Protein AF-X0SZV4-F1 (afdb_monomer_lite)

Secondary structure (DSSP, 8-state):
-----SPPPHHHHHHHHHHHS-TTSTT---EETTEEP------SEEEEEEEE-SS-EEEEEEEE--GGG--STT-EEEEEETTEEEEEE-TTGGGGGGGGGGEEEEEE-TTPPBPTTSSSB-TTSHHHHHHHHHHHHHHHHHHHHHHHHHHHHHHHHHHHHHHHHHHHHHHHHHH-GGG-TTSS-----TT------------PPPPP---------------------------------PPP-PPP---TT-EEEEEEETTEEEEEEEE---TTS-SEEEETTEEEEESSSHHHHHHTTSHHHHHHHHHHHHHHHHHHTT--SSHHHHHHHHHHHHHHHHHTTS-----------

Radius of gyration: 31.89 Å; chains: 1; bounding box: 106×57×79 Å

Sequence (357 aa):
LVELKRTFRPEDVTQRIAEGVPIRARDFSVYVNGYRVTPRTLAGNRIPVMEGTQYGIIHGEIVILPAYRATKEDMGIEIKVKGVTVQRELFEMASWGKAATRIRGEVNADFLPLTSDRSGFIEDSPEYKSFIKAMEKTIAGVKRAYNQLDSARENRRVSIAVKEALQRVHHALVLNPEFSPFGVVPLSEEGMRGAGETGVETPLRKEEPEGIKAEDVEEEIPSQSDEVDSTSETSSEKPKKQSKPSLRIATPNAVVKRLKFGDAGVTCCLDHLGEDGPECMTEGTIIYINRDHPLYRRETRKREAHILNIARLITQEISLMKDPENPREAYNRQSKLLRDAFKEGDDKPSRLKKRKG

Structure (mmCIF, N/CA/C/O backbone):
data_AF-X0SZV4-F1
#
_entry.id   AF-X0SZV4-F1
#
loop_
_atom_site.group_PDB
_atom_site.id
_atom_site.type_symbol
_atom_site.label_atom_id
_atom_site.label_alt_id
_atom_site.label_comp_id
_atom_site.label_asym_id
_atom_site.label_entity_id
_atom_site.label_seq_id
_atom_site.pdbx_PDB_ins_code
_atom_site.Cartn_x
_atom_site.Cartn_y
_atom_site.Cartn_z
_atom_site.occupancy
_atom_site.B_iso_or_equiv
_atom_site.auth_seq_id
_atom_site.auth_comp_id
_atom_site.auth_asym_id
_atom_site.auth_atom_id
_atom_site.pdbx_PDB_model_num
ATOM 1 N N . LEU A 1 1 ? -43.661 18.348 17.310 1.00 44.56 1 LEU A N 1
ATOM 2 C CA . LEU A 1 1 ? -42.812 17.603 16.352 1.00 44.56 1 LEU A CA 1
ATOM 3 C C . LEU A 1 1 ? -41.870 18.610 15.713 1.00 44.56 1 LEU A C 1
ATOM 5 O O . LEU A 1 1 ? -42.362 19.602 15.198 1.00 44.56 1 LEU A O 1
ATOM 9 N N . VAL A 1 2 ? -40.555 18.429 15.843 1.00 56.91 2 VAL A N 1
ATOM 10 C CA . VAL A 1 2 ? -39.568 19.390 15.315 1.00 56.91 2 VAL A CA 1
ATOM 11 C C . VAL A 1 2 ? -39.390 19.152 13.816 1.00 56.91 2 VAL A C 1
ATOM 13 O O . VAL A 1 2 ? -39.199 18.011 13.398 1.00 56.91 2 VAL A O 1
ATOM 16 N N . GLU A 1 3 ? -39.446 20.214 13.012 1.00 51.66 3 GLU A N 1
ATOM 17 C CA . GLU A 1 3 ? -39.265 20.143 11.559 1.00 51.66 3 GLU A CA 1
ATOM 18 C C . GLU A 1 3 ? -37.821 19.762 11.196 1.00 51.66 3 GLU A C 1
ATOM 20 O O . GLU A 1 3 ? -36.914 20.597 11.136 1.00 51.66 3 GLU A O 1
ATOM 25 N N . LEU A 1 4 ? -37.596 18.475 10.931 1.00 63.38 4 LEU A N 1
ATOM 26 C CA . LEU A 1 4 ? -36.326 17.970 10.419 1.00 63.38 4 LEU A CA 1
ATOM 27 C C . LEU A 1 4 ? -36.130 18.424 8.965 1.00 63.38 4 LEU A C 1
ATOM 29 O O . LEU A 1 4 ? -36.516 17.740 8.023 1.00 63.38 4 LEU A O 1
ATOM 33 N N . LYS A 1 5 ? -35.455 19.565 8.779 1.00 68.50 5 LYS A N 1
ATOM 34 C CA . LYS A 1 5 ? -35.092 20.127 7.459 1.00 68.50 5 LYS A CA 1
ATOM 35 C C . LYS A 1 5 ? -34.125 19.261 6.634 1.00 68.50 5 LYS A C 1
ATOM 37 O O . LYS A 1 5 ? -33.801 19.617 5.504 1.00 68.50 5 LYS A O 1
ATOM 42 N N . ARG A 1 6 ? -33.611 18.163 7.197 1.00 74.00 6 ARG A N 1
ATOM 43 C CA . ARG A 1 6 ? -32.617 17.289 6.565 1.00 74.00 6 ARG A CA 1
ATOM 44 C C . ARG A 1 6 ? -33.298 16.019 6.071 1.00 74.00 6 ARG A C 1
ATOM 46 O O . ARG A 1 6 ? -33.822 15.248 6.869 1.00 74.00 6 ARG A O 1
ATOM 53 N N . THR A 1 7 ? -33.256 15.786 4.764 1.00 76.81 7 THR A N 1
ATOM 54 C CA . THR A 1 7 ? -33.642 14.501 4.180 1.00 76.81 7 THR A CA 1
ATOM 55 C C . THR A 1 7 ? -32.593 13.454 4.548 1.00 76.81 7 THR A C 1
ATOM 57 O O . THR A 1 7 ? -31.416 13.591 4.216 1.00 76.81 7 THR A O 1
ATOM 60 N N . PHE A 1 8 ? -33.010 12.415 5.269 1.00 76.50 8 PHE A N 1
ATOM 61 C CA . PHE A 1 8 ? -32.157 11.276 5.593 1.00 76.50 8 PHE A CA 1
ATOM 62 C C . PHE A 1 8 ? -32.338 10.196 4.535 1.00 76.50 8 PHE A C 1
ATOM 64 O O . PHE A 1 8 ? -33.470 9.835 4.206 1.00 76.50 8 PHE A O 1
ATOM 71 N N . ARG A 1 9 ? -31.233 9.668 4.006 1.00 81.44 9 ARG A N 1
ATOM 72 C CA . ARG A 1 9 ? -31.292 8.478 3.158 1.00 81.44 9 ARG A CA 1
ATOM 73 C C . ARG A 1 9 ? -31.544 7.251 4.039 1.00 81.44 9 ARG A C 1
ATOM 75 O O . ARG A 1 9 ? -31.000 7.197 5.146 1.00 81.44 9 ARG A O 1
ATOM 82 N N . PRO A 1 10 ? -32.351 6.273 3.595 1.00 80.62 10 PRO A N 1
ATOM 83 C CA . PRO A 1 10 ? -32.606 5.074 4.387 1.00 80.62 10 PRO A CA 1
ATOM 84 C C . PRO A 1 10 ? -31.309 4.308 4.688 1.00 80.62 10 PRO A C 1
ATOM 86 O O . PRO A 1 10 ? -31.168 3.779 5.787 1.00 80.62 10 PRO A O 1
ATOM 89 N N . GLU A 1 11 ? -30.331 4.325 3.778 1.00 80.50 11 GLU A N 1
ATOM 90 C CA . GLU A 1 11 ? -29.010 3.725 3.978 1.00 80.50 11 GLU A CA 1
ATOM 91 C C . GLU A 1 11 ? -28.296 4.329 5.197 1.00 80.50 11 GLU A C 1
ATOM 93 O O . GLU A 1 11 ? -27.902 3.586 6.097 1.00 80.50 11 GLU A O 1
ATOM 98 N N . ASP A 1 12 ? -28.211 5.662 5.282 1.00 80.62 12 ASP A N 1
ATOM 99 C CA . ASP A 1 12 ? -27.554 6.381 6.385 1.00 80.62 12 ASP A CA 1
ATOM 100 C C . ASP A 1 12 ? -28.214 6.053 7.738 1.00 80.62 12 ASP A C 1
ATOM 102 O O . ASP A 1 12 ? -27.534 5.852 8.746 1.00 80.62 12 ASP A O 1
ATOM 106 N N . VAL A 1 13 ? -29.550 5.945 7.757 1.00 83.44 13 VAL A N 1
ATOM 107 C CA . VAL A 1 13 ? -30.328 5.569 8.950 1.00 83.44 13 VAL A CA 1
ATOM 108 C C . VAL A 1 13 ? -30.050 4.121 9.352 1.00 83.44 13 VAL A C 1
ATOM 110 O O . VAL A 1 13 ? -29.767 3.858 10.521 1.00 83.44 13 VAL A O 1
ATOM 113 N N . THR A 1 14 ? -30.072 3.177 8.402 1.00 85.00 14 THR A N 1
ATOM 114 C CA . THR A 1 14 ? -29.740 1.772 8.694 1.00 85.00 14 THR A CA 1
ATOM 115 C C . THR A 1 14 ? -28.301 1.608 9.176 1.00 85.00 14 THR A C 1
ATOM 117 O O . THR A 1 14 ? -28.073 0.851 10.118 1.00 85.00 14 THR A O 1
ATOM 120 N N . GLN A 1 15 ? -27.339 2.351 8.615 1.00 81.38 15 GLN A N 1
ATOM 121 C CA . GLN A 1 15 ? -25.954 2.314 9.076 1.00 81.38 15 GLN A CA 1
ATOM 122 C C . GLN A 1 15 ? -25.829 2.868 10.497 1.00 81.38 15 GLN A C 1
ATOM 124 O O . GLN A 1 15 ? -25.225 2.219 11.347 1.00 81.38 15 GLN A O 1
ATOM 129 N N . ARG A 1 16 ? -26.432 4.028 10.790 1.00 83.50 16 ARG A N 1
ATOM 130 C CA . ARG A 1 16 ? -26.329 4.632 12.124 1.00 83.50 16 ARG A CA 1
ATOM 131 C C . ARG A 1 16 ? -26.984 3.768 13.204 1.00 83.50 16 ARG A C 1
ATOM 133 O O . ARG A 1 16 ? -26.485 3.703 14.324 1.00 83.50 16 ARG A O 1
ATOM 140 N N . ILE A 1 17 ? -28.054 3.055 12.853 1.00 85.50 17 ILE A N 1
ATOM 141 C CA . ILE A 1 17 ? -28.658 2.032 13.710 1.00 85.50 17 ILE A CA 1
ATOM 142 C C . ILE A 1 17 ? -27.705 0.840 13.883 1.00 85.50 17 ILE A C 1
ATOM 144 O O . ILE A 1 17 ? -27.506 0.407 15.011 1.00 85.50 17 ILE A O 1
ATOM 148 N N . ALA A 1 18 ? -27.051 0.354 12.821 1.00 83.69 18 ALA A N 1
ATOM 149 C CA . ALA A 1 18 ? -26.093 -0.756 12.900 1.00 83.69 18 ALA A CA 1
ATOM 150 C C . ALA A 1 18 ? -24.839 -0.477 13.749 1.00 83.69 18 ALA A C 1
ATOM 152 O O . ALA A 1 18 ? -24.223 -1.419 14.247 1.00 83.69 18 ALA A O 1
ATOM 153 N N . GLU A 1 19 ? -24.466 0.791 13.918 1.00 83.12 19 GLU A N 1
ATOM 154 C CA . GLU A 1 19 ? -23.420 1.233 14.850 1.00 83.12 19 GLU A CA 1
ATOM 155 C C . GLU A 1 19 ? -23.932 1.223 16.308 1.00 83.12 19 GLU A C 1
ATOM 157 O O . GLU A 1 19 ? -23.248 0.752 17.215 1.00 83.12 19 GLU A O 1
ATOM 162 N N . GLY A 1 20 ? -25.157 1.710 16.542 1.00 81.19 20 GLY A N 1
ATOM 163 C CA . GLY A 1 20 ? -25.715 1.918 17.885 1.00 81.19 20 GLY A CA 1
ATOM 164 C C . GLY A 1 20 ? -26.345 0.698 18.571 1.00 81.19 20 GLY A C 1
ATOM 165 O O . GLY A 1 20 ? -26.759 0.813 19.723 1.00 81.19 20 GLY A O 1
ATOM 166 N N . VAL A 1 21 ? -26.462 -0.455 17.902 1.00 83.12 21 VAL A N 1
ATOM 167 C CA . VAL A 1 21 ? -27.118 -1.657 18.457 1.00 83.12 21 VAL A CA 1
ATOM 168 C C . VAL A 1 21 ? -26.350 -2.954 18.147 1.00 83.12 21 VAL A C 1
ATOM 170 O O . VAL A 1 21 ? -25.708 -3.049 17.099 1.00 83.12 21 VAL A O 1
ATOM 173 N N . PRO A 1 22 ? -26.433 -3.996 19.003 1.00 82.94 22 PRO A N 1
ATOM 174 C CA . PRO A 1 22 ? -25.638 -5.219 18.866 1.00 82.94 22 PRO A CA 1
ATOM 175 C C . PRO A 1 22 ? -26.196 -6.179 17.794 1.00 82.94 22 PRO A C 1
ATOM 177 O O . PRO A 1 22 ? -26.568 -7.313 18.079 1.00 82.94 22 PRO A O 1
ATOM 180 N N . ILE A 1 23 ? -26.227 -5.757 16.524 1.00 83.88 23 ILE A N 1
ATOM 181 C CA . ILE A 1 23 ? -26.774 -6.537 15.387 1.00 83.88 23 ILE A CA 1
ATOM 182 C C . ILE A 1 23 ? -26.042 -7.872 15.159 1.00 83.88 23 ILE A C 1
ATOM 184 O O . ILE A 1 23 ? -26.591 -8.791 14.557 1.00 83.88 23 ILE A O 1
ATOM 188 N N . ARG A 1 24 ? -24.804 -8.005 15.650 1.00 79.69 24 ARG A N 1
ATOM 189 C CA . ARG A 1 24 ? -24.025 -9.253 15.589 1.00 79.69 24 ARG A CA 1
ATOM 190 C C . ARG A 1 24 ? -24.419 -10.281 16.675 1.00 79.69 24 ARG A C 1
ATOM 192 O O . ARG A 1 24 ? -23.921 -11.403 16.626 1.00 79.69 24 ARG A O 1
ATOM 199 N N . ALA A 1 25 ? -25.290 -9.941 17.633 1.00 82.62 25 ALA A N 1
ATOM 200 C CA . ALA A 1 25 ? -25.783 -10.880 18.647 1.00 82.62 25 ALA A CA 1
ATOM 201 C C . ALA A 1 25 ? -26.835 -11.849 18.070 1.00 82.62 25 ALA A C 1
ATOM 203 O O . ALA A 1 25 ? -27.637 -11.474 17.218 1.00 82.62 25 ALA A O 1
ATOM 204 N N . ARG A 1 26 ? -26.830 -13.107 18.538 1.00 79.88 26 ARG A N 1
ATOM 205 C CA . ARG A 1 26 ? -27.627 -14.206 17.952 1.00 79.88 26 ARG A CA 1
ATOM 206 C C . ARG A 1 26 ? -29.136 -13.965 18.027 1.00 79.88 26 ARG A C 1
ATOM 208 O O . ARG A 1 26 ? -29.825 -14.129 17.025 1.00 79.88 26 ARG A O 1
ATOM 215 N N . ASP A 1 27 ? -29.609 -13.516 19.185 1.00 86.12 27 ASP A N 1
ATOM 216 C CA . ASP A 1 27 ? -31.036 -13.380 19.503 1.00 86.12 27 ASP A CA 1
ATOM 217 C C . ASP A 1 27 ? -31.535 -11.931 19.362 1.00 86.12 27 ASP A C 1
ATOM 219 O O . ASP A 1 27 ? -32.509 -11.519 19.990 1.00 86.12 27 ASP A O 1
ATOM 223 N N . PHE A 1 28 ? -30.849 -11.128 18.543 1.00 86.69 28 PHE A N 1
ATOM 224 C CA . PHE A 1 28 ? -31.145 -9.714 18.348 1.00 86.69 28 PHE A CA 1
ATOM 225 C C . PHE A 1 28 ? -31.273 -9.379 16.859 1.00 86.69 28 PHE A C 1
ATOM 227 O O . PHE A 1 28 ? -30.492 -9.828 16.021 1.00 86.69 28 PHE A O 1
ATOM 234 N N . SER A 1 29 ? -32.285 -8.597 16.484 1.00 86.88 29 SER A N 1
ATOM 235 C CA . SER A 1 29 ? -32.475 -8.130 15.106 1.00 86.88 29 SER A CA 1
ATOM 236 C C . SER A 1 29 ? -33.332 -6.876 15.068 1.00 86.88 29 SER A C 1
ATOM 238 O O . SER A 1 29 ? -34.371 -6.808 15.717 1.00 86.88 29 SER A O 1
ATOM 240 N N . VAL A 1 30 ? -32.902 -5.899 14.272 1.00 89.38 30 VAL A N 1
ATOM 241 C CA . VAL A 1 30 ? -33.593 -4.618 14.096 1.00 89.38 30 VAL A CA 1
ATOM 242 C C . VAL A 1 30 ? -34.108 -4.516 12.668 1.00 89.38 30 VAL A C 1
ATOM 244 O O . VAL A 1 30 ? -33.416 -4.898 11.722 1.00 89.38 30 VAL A O 1
ATOM 247 N N . TYR A 1 31 ? -35.318 -3.985 12.522 1.00 88.81 31 TYR A N 1
ATOM 248 C CA . TYR A 1 31 ? -35.966 -3.748 11.239 1.00 88.81 31 TYR A CA 1
ATOM 249 C C . TYR A 1 31 ? -36.275 -2.258 11.098 1.00 88.81 31 TYR A C 1
ATOM 251 O O . TYR A 1 31 ? -36.825 -1.647 12.011 1.00 88.81 31 TYR A O 1
ATOM 259 N N . VAL A 1 32 ? -35.932 -1.679 9.951 1.00 86.44 32 VAL A N 1
ATOM 260 C CA . VAL A 1 32 ? -36.186 -0.274 9.608 1.00 86.44 32 VAL A CA 1
ATOM 261 C C . VAL A 1 32 ? -37.019 -0.271 8.337 1.00 86.44 32 VAL A C 1
ATOM 263 O O . VAL A 1 32 ? -36.596 -0.811 7.318 1.00 86.44 32 VAL A O 1
ATOM 266 N N . ASN A 1 33 ? -38.227 0.292 8.398 1.00 86.75 33 ASN A N 1
ATOM 267 C CA . ASN A 1 33 ? -39.186 0.300 7.285 1.00 86.75 33 ASN A CA 1
ATOM 268 C C . ASN A 1 33 ? -39.443 -1.104 6.685 1.00 86.75 33 ASN A C 1
ATOM 270 O O . ASN A 1 33 ? -39.579 -1.253 5.475 1.00 86.75 33 ASN A O 1
ATOM 274 N N . GLY A 1 34 ? -39.459 -2.143 7.530 1.00 84.94 34 GLY A N 1
ATOM 275 C CA . GLY A 1 34 ? -39.620 -3.548 7.128 1.00 84.94 34 GLY A CA 1
ATOM 276 C C . GLY A 1 34 ? -38.334 -4.260 6.679 1.00 84.94 34 GLY A C 1
ATOM 277 O O . GLY A 1 34 ? -38.312 -5.487 6.624 1.00 84.94 34 GLY A O 1
ATOM 278 N N . TYR A 1 35 ? -37.239 -3.538 6.430 1.00 85.12 35 TYR A N 1
ATOM 279 C CA . TYR A 1 35 ? -35.957 -4.125 6.032 1.00 85.12 35 TYR A CA 1
ATOM 280 C C . TYR A 1 35 ? -35.105 -4.476 7.253 1.00 85.12 35 TYR A C 1
ATOM 282 O O . TYR A 1 35 ? -34.902 -3.642 8.137 1.00 85.12 35 TYR A O 1
ATOM 290 N N . ARG A 1 36 ? -34.575 -5.705 7.304 1.00 86.38 36 ARG A N 1
ATOM 291 C CA . ARG A 1 36 ? -33.648 -6.134 8.362 1.00 86.38 36 ARG A CA 1
ATOM 292 C C . ARG A 1 36 ? -32.327 -5.380 8.225 1.00 86.38 36 ARG A C 1
ATOM 294 O O . ARG A 1 36 ? -31.689 -5.443 7.177 1.00 86.38 36 ARG A O 1
ATOM 301 N N . VAL A 1 37 ? -31.891 -4.720 9.291 1.00 87.06 37 VAL A N 1
ATOM 302 C CA . VAL A 1 37 ? -30.585 -4.059 9.327 1.00 87.06 37 VAL A CA 1
ATOM 303 C C . VAL A 1 37 ? -29.493 -5.123 9.468 1.00 87.06 37 VAL A C 1
ATOM 305 O O . VAL A 1 37 ? -29.532 -5.951 10.377 1.00 87.06 37 VAL A O 1
ATOM 308 N N . THR A 1 38 ? -28.520 -5.111 8.558 1.00 82.81 38 THR A N 1
ATOM 309 C CA . THR A 1 38 ? -27.379 -6.042 8.531 1.00 82.81 38 THR A CA 1
ATOM 310 C C . THR A 1 38 ? -26.076 -5.335 8.912 1.00 82.81 38 THR A C 1
ATOM 312 O O . THR A 1 38 ? -25.916 -4.160 8.577 1.00 82.81 38 THR A O 1
ATOM 315 N N . PRO A 1 39 ? -25.105 -6.020 9.545 1.00 78.31 39 PRO A N 1
ATOM 316 C CA . PRO A 1 39 ? -23.823 -5.408 9.887 1.00 78.31 39 PRO A CA 1
ATOM 317 C C . PRO A 1 39 ? -23.033 -5.033 8.622 1.00 78.31 39 PRO A C 1
ATOM 319 O O . PRO A 1 39 ? -23.026 -5.771 7.635 1.00 78.31 39 PRO A O 1
ATOM 322 N N . ARG A 1 40 ? -22.333 -3.893 8.656 1.00 77.88 40 ARG A N 1
ATOM 323 C CA . ARG A 1 40 ? -21.566 -3.373 7.513 1.00 77.88 40 ARG A CA 1
ATOM 324 C C . ARG A 1 40 ? -20.404 -4.309 7.164 1.00 77.88 40 ARG A C 1
ATOM 326 O O . ARG A 1 40 ? -19.463 -4.458 7.937 1.00 77.88 40 ARG A O 1
ATOM 333 N N . THR A 1 41 ? -20.422 -4.906 5.973 1.00 76.81 41 THR A N 1
ATOM 334 C CA . THR A 1 41 ? -19.303 -5.720 5.474 1.00 76.81 41 THR A CA 1
ATOM 335 C C . THR A 1 41 ? -18.328 -4.868 4.670 1.00 76.81 41 THR A C 1
ATOM 337 O O . THR A 1 41 ? -18.645 -4.418 3.566 1.00 76.81 41 THR A O 1
ATOM 340 N N . LEU A 1 42 ? -17.115 -4.675 5.187 1.00 79.44 42 LEU A N 1
ATOM 341 C CA . LEU A 1 42 ? -16.057 -3.962 4.475 1.00 79.44 42 LEU A CA 1
ATOM 342 C C . LEU A 1 42 ? -15.189 -4.921 3.646 1.00 79.44 42 LEU A C 1
ATOM 344 O O . LEU A 1 42 ? -14.873 -6.043 4.058 1.00 79.44 42 LEU A O 1
ATOM 348 N N . ALA A 1 43 ? -14.801 -4.455 2.457 1.00 75.69 43 ALA A N 1
ATOM 349 C CA . ALA A 1 43 ? -13.914 -5.160 1.537 1.00 75.69 43 ALA A CA 1
ATOM 350 C C . ALA A 1 43 ? -12.585 -4.404 1.421 1.00 75.69 43 ALA A C 1
ATOM 352 O O . ALA A 1 43 ? -12.561 -3.226 1.060 1.00 75.69 43 ALA A O 1
ATOM 353 N N . GLY A 1 44 ? -11.492 -5.095 1.725 1.00 82.06 44 GLY A N 1
ATOM 354 C CA . GLY A 1 44 ? -10.144 -4.547 1.848 1.00 82.06 44 GLY A CA 1
ATOM 355 C C . GLY A 1 44 ? -9.214 -5.588 2.470 1.00 82.06 44 GLY A C 1
ATOM 356 O O . GLY A 1 44 ? -9.641 -6.719 2.707 1.00 82.06 44 GLY A O 1
ATOM 357 N N . ASN A 1 45 ? -7.963 -5.215 2.746 1.00 85.25 45 ASN A N 1
ATOM 358 C CA . ASN A 1 45 ? -7.085 -6.086 3.530 1.00 85.25 45 ASN A CA 1
ATOM 359 C C . ASN A 1 45 ? -7.539 -6.060 4.994 1.00 85.25 45 ASN A C 1
ATOM 361 O O . ASN A 1 45 ? -7.715 -4.968 5.536 1.00 85.25 45 ASN A O 1
ATOM 365 N N . ARG A 1 46 ? -7.748 -7.226 5.611 1.00 89.56 46 ARG A N 1
ATOM 366 C CA . ARG A 1 46 ? -8.229 -7.339 6.993 1.00 89.56 46 ARG A CA 1
ATOM 367 C C . ARG A 1 46 ? -7.081 -7.692 7.923 1.00 89.56 46 ARG A C 1
ATOM 369 O O . ARG A 1 46 ? -6.330 -8.624 7.663 1.00 89.56 46 ARG A O 1
ATOM 376 N N . ILE A 1 47 ? -6.986 -6.949 9.012 1.00 91.94 47 ILE A N 1
ATOM 377 C CA . ILE A 1 47 ? -6.010 -7.118 10.076 1.00 91.94 47 ILE A CA 1
ATOM 378 C C . ILE A 1 47 ? -6.824 -7.506 11.314 1.00 91.94 47 ILE A C 1
ATOM 380 O O . ILE A 1 47 ? -7.566 -6.659 11.824 1.00 91.94 47 ILE A O 1
ATOM 384 N N . PRO A 1 48 ? -6.779 -8.775 11.754 1.00 92.69 48 PRO A N 1
ATOM 385 C CA . PRO A 1 48 ? -7.450 -9.178 12.979 1.00 92.69 48 PRO A CA 1
ATOM 386 C C . PRO A 1 48 ? -6.775 -8.491 14.168 1.00 92.69 48 PRO A C 1
ATOM 388 O O . PRO A 1 48 ? -5.548 -8.426 14.245 1.00 92.69 48 PRO A O 1
ATOM 391 N N . VAL A 1 49 ? -7.585 -7.986 15.091 1.00 93.44 49 VAL A N 1
ATOM 392 C CA . VAL A 1 49 ? -7.134 -7.464 16.381 1.00 93.44 49 VAL A CA 1
ATOM 393 C C . VAL A 1 49 ? -7.469 -8.525 17.415 1.00 93.44 49 VAL A C 1
ATOM 395 O O . VAL A 1 49 ? -8.632 -8.898 17.534 1.00 93.44 49 VAL A O 1
ATOM 398 N N . MET A 1 50 ? -6.454 -9.026 18.115 1.00 93.56 50 MET A N 1
ATOM 399 C CA . MET A 1 50 ? -6.572 -9.980 19.219 1.00 93.56 50 MET A CA 1
ATOM 400 C C . MET A 1 50 ? -5.435 -9.684 20.202 1.00 93.56 50 MET A C 1
ATOM 402 O O . MET A 1 50 ? -4.313 -10.141 20.003 1.00 93.56 50 MET A O 1
ATOM 406 N N . GLU A 1 51 ? -5.707 -8.892 21.236 1.00 91.12 51 GLU A N 1
ATOM 407 C CA . GLU A 1 51 ? -4.731 -8.548 22.278 1.00 91.12 51 GLU A CA 1
ATOM 408 C C . GLU A 1 51 ? -5.336 -8.839 23.656 1.00 91.12 51 GLU A C 1
ATOM 410 O O . GLU A 1 51 ? -6.457 -8.430 23.962 1.00 91.12 51 GLU A O 1
ATOM 415 N N . GLY A 1 52 ? -4.600 -9.572 24.492 1.00 91.31 52 GLY A N 1
ATOM 416 C CA . GLY A 1 52 ? -4.986 -9.839 25.876 1.00 91.31 52 GLY A CA 1
ATOM 417 C C . GLY A 1 52 ? -4.460 -8.750 26.806 1.00 91.31 52 GLY A C 1
ATOM 418 O O . GLY A 1 52 ? -3.267 -8.450 26.792 1.00 91.31 52 GLY A O 1
ATOM 419 N N . THR A 1 53 ? -5.331 -8.183 27.638 1.00 91.06 53 THR A N 1
ATOM 420 C CA . THR A 1 53 ? -4.957 -7.260 28.721 1.00 91.06 53 THR A CA 1
ATOM 421 C C . THR A 1 53 ? -5.288 -7.875 30.080 1.00 91.06 53 THR A C 1
ATOM 423 O O . THR A 1 53 ? -6.003 -8.873 30.163 1.00 91.06 53 THR A O 1
ATOM 426 N N . GLN A 1 54 ? -4.808 -7.258 31.162 1.00 90.50 54 GLN A N 1
ATOM 427 C CA . GLN A 1 54 ? -5.115 -7.684 32.536 1.00 90.50 54 GLN A CA 1
ATOM 428 C C . GLN A 1 54 ? -6.611 -7.568 32.888 1.00 90.50 54 GLN A C 1
ATOM 430 O O . GLN A 1 54 ? -7.070 -8.233 33.811 1.00 90.50 54 GLN A O 1
ATOM 435 N N . TYR A 1 55 ? -7.366 -6.753 32.142 1.00 90.88 55 TYR A N 1
ATOM 436 C CA . TYR A 1 55 ? -8.782 -6.457 32.383 1.00 90.88 55 TYR A CA 1
ATOM 437 C C . TYR A 1 55 ? -9.729 -7.228 31.453 1.00 90.88 55 TYR A C 1
ATOM 439 O O . TYR A 1 55 ? -10.923 -7.332 31.725 1.00 90.88 55 TYR A O 1
ATOM 447 N N . GLY A 1 56 ? -9.209 -7.784 30.356 1.00 92.06 56 GLY A N 1
ATOM 448 C CA . GLY A 1 56 ? -9.991 -8.524 29.372 1.00 92.06 56 GLY A CA 1
ATOM 449 C C . GLY A 1 56 ? -9.335 -8.579 27.993 1.00 92.06 56 GLY A C 1
ATOM 450 O O . GLY A 1 56 ? -8.225 -8.087 27.774 1.00 92.06 56 GLY A O 1
ATOM 451 N N . ILE A 1 57 ? -10.036 -9.199 27.047 1.00 93.25 57 ILE A N 1
ATOM 452 C CA . ILE A 1 57 ? -9.568 -9.387 25.670 1.00 93.25 57 ILE A CA 1
ATOM 453 C C . ILE A 1 57 ? -10.095 -8.252 24.790 1.00 93.25 57 ILE A C 1
ATOM 455 O O . ILE A 1 57 ? -11.291 -7.965 24.784 1.00 93.25 57 ILE A O 1
ATOM 459 N N . ILE A 1 58 ? -9.200 -7.648 24.013 1.00 94.62 58 ILE A N 1
ATOM 460 C CA . ILE A 1 58 ? -9.523 -6.717 22.933 1.00 94.62 58 ILE A CA 1
ATOM 461 C C . ILE A 1 58 ? -9.601 -7.535 21.643 1.00 94.62 58 ILE A C 1
ATOM 463 O O . ILE A 1 58 ? -8.602 -8.140 21.243 1.00 94.62 58 ILE A O 1
ATOM 467 N N . HIS A 1 59 ? -10.766 -7.568 20.991 1.00 94.38 59 HIS A N 1
ATOM 468 C CA . HIS A 1 59 ? -10.962 -8.353 19.769 1.00 94.38 59 HIS A CA 1
ATOM 469 C C . HIS A 1 59 ? -11.704 -7.588 18.667 1.00 94.38 59 HIS A C 1
ATOM 471 O O . HIS A 1 59 ? -12.670 -6.869 18.923 1.00 94.38 59 HIS A O 1
ATOM 477 N N . GLY A 1 60 ? -11.290 -7.753 17.411 1.00 92.19 60 GLY A N 1
ATOM 478 C CA . GLY A 1 60 ? -11.866 -6.976 16.314 1.00 92.19 60 GLY A CA 1
ATOM 479 C C . GLY A 1 60 ? -11.256 -7.214 14.938 1.00 92.19 60 GLY A C 1
ATOM 480 O O . GLY A 1 60 ? -10.439 -8.110 14.731 1.00 92.19 60 GLY A O 1
ATOM 481 N N . GLU A 1 61 ? -11.651 -6.374 13.985 1.00 92.62 61 GLU A N 1
ATOM 482 C CA . GLU A 1 61 ? -11.091 -6.330 12.633 1.00 92.62 61 GLU A CA 1
ATOM 483 C C . GLU A 1 61 ? -10.817 -4.878 12.213 1.00 92.62 61 GLU A C 1
ATOM 485 O O . GLU A 1 61 ? -11.699 -4.021 12.265 1.00 92.62 61 GLU A O 1
ATOM 490 N N . ILE A 1 62 ? -9.594 -4.597 11.757 1.00 93.69 62 ILE A N 1
ATOM 491 C CA . ILE A 1 62 ? -9.237 -3.341 11.086 1.00 93.69 62 ILE A CA 1
ATOM 492 C C . ILE A 1 62 ? -9.090 -3.638 9.594 1.00 93.69 62 ILE A C 1
ATOM 494 O O . ILE A 1 62 ? -8.365 -4.543 9.188 1.00 93.69 62 ILE A O 1
ATOM 498 N N . VAL A 1 63 ? -9.793 -2.884 8.756 1.00 89.94 63 VAL A N 1
ATOM 499 C CA . VAL A 1 63 ? -9.865 -3.082 7.309 1.00 89.94 63 VAL A CA 1
ATOM 500 C C . VAL A 1 63 ? -9.238 -1.896 6.581 1.00 89.94 63 VAL A C 1
ATOM 502 O O . VAL A 1 63 ? -9.723 -0.765 6.650 1.00 89.94 63 VAL A O 1
ATOM 505 N N . ILE A 1 64 ? -8.181 -2.169 5.815 1.00 88.75 64 ILE A N 1
ATOM 506 C CA . ILE A 1 64 ? -7.578 -1.206 4.890 1.00 88.75 64 ILE A CA 1
ATOM 507 C C . ILE A 1 64 ? -8.335 -1.285 3.562 1.00 88.75 64 ILE A C 1
ATOM 509 O O . ILE A 1 64 ? -8.137 -2.203 2.758 1.00 88.75 64 ILE A O 1
ATOM 513 N N . LEU A 1 65 ? -9.196 -0.300 3.313 1.00 83.94 65 LEU A N 1
ATOM 514 C CA . LEU A 1 65 ? -9.966 -0.175 2.081 1.00 83.94 65 LEU A CA 1
ATOM 515 C C . LEU A 1 65 ? -9.051 0.026 0.855 1.00 83.94 65 LEU A C 1
ATOM 517 O O . LEU A 1 65 ? -7.973 0.641 0.941 1.00 83.94 65 LEU A O 1
ATOM 521 N N . PRO A 1 66 ? -9.468 -0.442 -0.335 1.00 79.56 66 PRO A N 1
ATOM 522 C CA . PRO A 1 66 ? -8.783 -0.111 -1.575 1.00 79.56 66 PRO A CA 1
ATOM 523 C C . PRO A 1 66 ? -8.938 1.384 -1.887 1.00 79.56 66 PRO A C 1
ATOM 525 O O . PRO A 1 66 ? -9.953 1.999 -1.570 1.00 79.56 66 PRO A O 1
ATOM 528 N N . ALA A 1 67 ? -7.946 1.975 -2.558 1.00 77.19 67 ALA A N 1
ATOM 529 C CA . ALA A 1 67 ? -7.868 3.428 -2.755 1.00 77.19 67 ALA A CA 1
ATOM 530 C C . ALA A 1 67 ? -9.084 4.066 -3.470 1.00 77.19 67 ALA A C 1
ATOM 532 O O . ALA A 1 67 ? -9.332 5.250 -3.284 1.00 77.19 67 ALA A O 1
ATOM 533 N N . TYR A 1 68 ? -9.851 3.301 -4.257 1.00 72.56 68 TYR A N 1
ATOM 534 C CA . TYR A 1 68 ? -11.067 3.784 -4.931 1.00 72.56 68 TYR A CA 1
ATOM 535 C C . TYR A 1 68 ? -12.315 3.824 -4.025 1.00 72.56 68 TYR A C 1
ATOM 537 O O . TYR A 1 68 ? -13.336 4.364 -4.432 1.00 72.56 68 TYR A O 1
ATOM 545 N N . ARG A 1 69 ? -12.245 3.263 -2.807 1.00 74.75 69 ARG A N 1
ATOM 546 C CA . ARG A 1 69 ? -13.278 3.357 -1.753 1.00 74.75 69 ARG A CA 1
ATOM 547 C C . ARG A 1 69 ? -12.830 4.231 -0.574 1.00 74.75 69 ARG A C 1
ATOM 549 O O . ARG A 1 69 ? -13.395 4.138 0.507 1.00 74.75 69 ARG A O 1
ATOM 556 N N . ALA A 1 70 ? -11.791 5.044 -0.759 1.00 79.44 70 ALA A N 1
ATOM 557 C CA . ALA A 1 70 ? -11.319 5.969 0.261 1.00 79.44 70 ALA A CA 1
ATOM 558 C C . ALA A 1 70 ? -12.329 7.115 0.443 1.00 79.44 70 ALA A C 1
ATOM 560 O O . ALA A 1 70 ? -12.557 7.885 -0.490 1.00 79.44 70 ALA A O 1
ATOM 561 N N . THR A 1 71 ? -12.903 7.257 1.636 1.00 79.38 71 THR A N 1
ATOM 562 C CA . THR A 1 71 ? -13.832 8.348 1.978 1.00 79.38 71 THR A CA 1
ATOM 563 C C . THR A 1 71 ? -13.396 9.035 3.271 1.00 79.38 71 THR A C 1
ATOM 565 O O . THR A 1 71 ? -12.730 8.435 4.117 1.00 79.38 71 THR A O 1
ATOM 568 N N . LYS A 1 72 ? -13.741 10.319 3.427 1.00 82.25 72 LYS A N 1
ATOM 569 C CA . LYS A 1 72 ? -13.557 11.041 4.702 1.00 82.25 72 LYS A CA 1
ATOM 570 C C . LYS A 1 72 ? -14.656 10.703 5.716 1.00 82.25 72 LYS A C 1
ATOM 572 O O . LYS A 1 72 ? -14.433 10.799 6.914 1.00 82.25 72 LYS A O 1
ATOM 577 N N . GLU A 1 73 ? -15.824 10.299 5.230 1.00 80.31 73 GLU A N 1
ATOM 578 C CA . GLU A 1 73 ? -16.957 9.853 6.040 1.00 80.31 73 GLU A CA 1
ATOM 579 C C . GLU A 1 73 ? -16.650 8.493 6.682 1.00 80.31 73 GLU A C 1
ATOM 581 O O . GLU A 1 73 ? -16.090 7.602 6.040 1.00 80.31 73 GLU A O 1
ATOM 586 N N . ASP A 1 74 ? -16.994 8.348 7.961 1.00 80.06 74 ASP A N 1
ATOM 587 C CA . ASP A 1 74 ? -16.744 7.172 8.807 1.00 80.06 74 ASP A CA 1
ATOM 588 C C . ASP A 1 74 ? -15.283 6.745 9.015 1.00 80.06 74 ASP A C 1
ATOM 590 O O . ASP A 1 74 ? -15.042 5.616 9.435 1.00 80.06 74 ASP A O 1
ATOM 594 N N . MET A 1 75 ? -14.288 7.585 8.717 1.00 87.88 75 MET A N 1
ATOM 595 C CA . MET A 1 75 ? -12.887 7.203 8.942 1.00 87.88 75 MET A CA 1
ATOM 596 C C . MET A 1 75 ? -12.552 7.009 10.429 1.00 87.88 75 MET A C 1
ATOM 598 O O . MET A 1 75 ? -13.063 7.731 11.283 1.00 87.88 75 MET A O 1
ATOM 602 N N . GLY A 1 76 ? -11.667 6.050 10.714 1.00 90.12 76 GLY A N 1
ATOM 603 C CA . GLY A 1 76 ? -11.276 5.668 12.072 1.00 90.12 76 GLY A CA 1
ATOM 604 C C . GLY A 1 76 ? -11.709 4.254 12.451 1.00 90.12 76 GLY A C 1
ATOM 605 O O . GLY A 1 76 ? -12.133 3.461 11.608 1.00 90.12 76 GLY A O 1
ATOM 606 N N . ILE A 1 77 ? -11.552 3.936 13.728 1.00 93.25 77 ILE A N 1
ATOM 607 C CA . ILE A 1 77 ? -11.848 2.637 14.328 1.00 93.25 77 ILE A CA 1
ATOM 608 C C . ILE A 1 77 ? -12.984 2.847 15.330 1.00 93.25 77 ILE A C 1
ATOM 610 O O . ILE A 1 77 ? -12.922 3.739 16.173 1.00 93.25 77 ILE A O 1
ATOM 614 N N . GLU A 1 78 ? -14.041 2.052 15.211 1.00 92.69 78 GLU A N 1
ATOM 615 C CA . GLU A 1 78 ? -15.152 2.024 16.157 1.00 92.69 78 GLU A CA 1
ATOM 616 C C . GLU A 1 78 ? -14.774 1.193 17.377 1.00 92.69 78 GLU A C 1
ATOM 618 O O . GLU A 1 78 ? -14.440 0.013 17.247 1.00 92.69 78 GLU A O 1
ATOM 623 N N . ILE A 1 79 ? -14.855 1.811 18.552 1.00 94.12 79 ILE A N 1
ATOM 624 C CA . ILE A 1 79 ? -14.657 1.161 19.841 1.00 94.12 79 ILE A CA 1
ATOM 625 C C . ILE A 1 79 ? -16.036 0.754 20.357 1.00 94.12 79 ILE A C 1
ATOM 627 O O . ILE A 1 79 ? -16.919 1.594 20.573 1.00 94.12 79 ILE A O 1
ATOM 631 N N . LYS A 1 80 ? -16.225 -0.554 20.516 1.00 92.69 80 LYS A N 1
ATOM 632 C CA . LYS A 1 80 ? -17.470 -1.182 20.942 1.00 92.69 80 LYS A CA 1
ATOM 633 C C . LYS A 1 80 ? -17.348 -1.765 22.341 1.00 92.69 80 LYS A C 1
ATOM 635 O O . LYS A 1 80 ? -16.343 -2.380 22.690 1.00 92.69 80 LYS A O 1
ATOM 640 N N . VAL A 1 81 ? -18.423 -1.630 23.108 1.00 92.06 81 VAL A N 1
ATOM 641 C CA . VAL A 1 81 ? -18.600 -2.292 24.404 1.00 92.06 81 VAL A CA 1
ATOM 642 C C . VAL A 1 81 ? -19.914 -3.057 24.346 1.00 92.06 81 VAL A C 1
ATOM 644 O O . VAL A 1 81 ? -20.961 -2.485 24.042 1.00 92.06 81 VAL A O 1
ATOM 647 N N . LYS A 1 82 ? -19.858 -4.371 24.573 1.00 87.44 82 LYS A N 1
ATOM 648 C CA . LYS A 1 82 ? -20.992 -5.307 24.499 1.00 87.44 82 LYS A CA 1
ATOM 649 C C . LYS A 1 82 ? -21.737 -5.223 23.156 1.00 87.44 82 LYS A C 1
ATOM 651 O O . LYS A 1 82 ? -22.961 -5.322 23.088 1.00 87.44 82 LYS A O 1
ATOM 656 N N . GLY A 1 83 ? -20.979 -5.012 22.076 1.00 84.50 83 GLY A N 1
ATOM 657 C CA . GLY A 1 83 ? -21.471 -4.916 20.698 1.00 84.50 83 GLY A CA 1
ATOM 658 C C . GLY A 1 83 ? -22.079 -3.569 20.279 1.00 84.50 83 GLY A C 1
ATOM 659 O O . GLY A 1 83 ? -22.545 -3.472 19.145 1.00 84.50 83 GLY A O 1
ATOM 660 N N . VAL A 1 84 ? -22.065 -2.541 21.136 1.00 87.88 84 VAL A N 1
ATOM 661 C CA . VAL A 1 84 ? -22.556 -1.179 20.835 1.00 87.88 84 VAL A CA 1
ATOM 662 C C . VAL A 1 84 ? -21.377 -0.234 20.598 1.00 87.88 84 VAL A C 1
ATOM 664 O O . VAL A 1 84 ? -20.475 -0.191 21.434 1.00 87.88 84 VAL A O 1
ATOM 667 N N . THR A 1 85 ? -21.372 0.534 19.499 1.00 90.25 85 THR A N 1
ATOM 668 C CA . THR A 1 85 ? -20.349 1.570 19.251 1.00 90.25 85 THR A CA 1
ATOM 669 C C . THR A 1 85 ? -20.534 2.734 20.217 1.00 90.25 85 THR A C 1
ATOM 671 O O . THR A 1 85 ? -21.553 3.421 20.179 1.00 90.25 85 THR A O 1
ATOM 674 N N . VAL A 1 86 ? -19.520 2.962 21.050 1.00 91.56 86 VAL A N 1
ATOM 675 C CA . VAL A 1 86 ? -19.451 4.077 22.005 1.00 91.56 86 VAL A CA 1
ATOM 676 C C . VAL A 1 86 ? -18.837 5.287 21.306 1.00 91.56 86 VAL A C 1
ATOM 678 O O . VAL A 1 86 ? -19.475 6.323 21.149 1.00 91.56 86 VAL A O 1
ATOM 681 N N . GLN A 1 87 ? -17.620 5.112 20.790 1.00 90.50 87 GLN A N 1
ATOM 682 C CA . GLN A 1 87 ? -16.811 6.174 20.20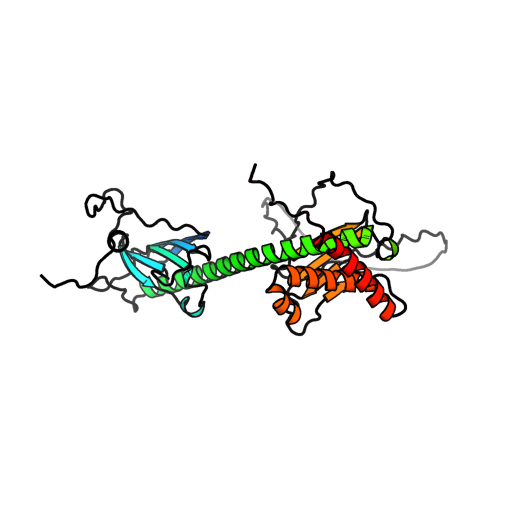2 1.00 90.50 87 GLN A CA 1
ATOM 683 C C . GLN A 1 87 ? -16.120 5.667 18.932 1.00 90.50 87 GLN A C 1
ATOM 685 O O . GLN A 1 87 ? -15.802 4.484 18.803 1.00 90.50 87 GLN A O 1
ATOM 690 N N . ARG A 1 88 ? -15.884 6.567 17.973 1.00 91.19 88 ARG A N 1
ATOM 691 C CA . ARG A 1 88 ? -15.062 6.303 16.785 1.00 91.19 88 ARG A CA 1
ATOM 692 C C . ARG A 1 88 ? -13.814 7.165 16.882 1.00 91.19 88 ARG A C 1
ATOM 694 O O . ARG A 1 88 ? -13.926 8.388 16.933 1.00 91.19 88 ARG A O 1
ATOM 701 N N . GLU A 1 89 ? -12.648 6.535 16.899 1.00 91.06 89 GLU A N 1
ATOM 702 C CA . GLU A 1 89 ? -11.380 7.214 17.149 1.00 91.06 89 GLU A CA 1
ATOM 703 C C . GLU A 1 89 ? -10.389 7.038 15.993 1.00 91.06 89 GLU A C 1
ATOM 705 O O . GLU A 1 89 ? -10.438 6.074 15.223 1.00 91.06 89 GLU A O 1
ATOM 710 N N . LEU A 1 90 ? -9.490 8.010 15.849 1.00 88.88 90 LEU A N 1
ATOM 711 C CA . LEU A 1 90 ? -8.438 8.008 14.839 1.00 88.88 90 LEU A CA 1
ATOM 712 C C . LEU A 1 90 ? -7.073 7.605 15.385 1.00 88.88 90 LEU A C 1
ATOM 714 O O . LEU A 1 90 ? -6.229 7.305 14.551 1.00 88.88 90 LEU A O 1
ATOM 718 N N . PHE A 1 91 ? -6.840 7.607 16.704 1.00 88.25 91 PHE A N 1
ATOM 719 C CA . PHE A 1 91 ? -5.569 7.202 17.319 1.00 88.25 91 PHE A CA 1
ATOM 720 C C . PHE A 1 91 ? -4.334 7.728 16.549 1.00 88.25 91 PHE A C 1
ATOM 722 O O . PHE A 1 91 ? -3.586 6.974 15.923 1.00 88.25 91 PHE A O 1
ATOM 729 N N . GLU A 1 92 ? -4.208 9.055 16.465 1.00 84.94 92 GLU A N 1
ATOM 730 C CA . GLU A 1 92 ? -3.171 9.784 15.705 1.00 84.94 92 GLU A CA 1
ATOM 731 C C . GLU A 1 92 ? -3.108 9.559 14.176 1.00 84.94 92 GLU A C 1
ATOM 733 O O . GLU A 1 92 ? -2.391 10.293 13.484 1.00 84.94 92 GLU A O 1
ATOM 738 N N . MET A 1 93 ? -3.889 8.640 13.590 1.00 84.00 93 MET A N 1
ATOM 739 C CA . MET A 1 93 ? -3.899 8.371 12.140 1.00 84.00 93 MET A CA 1
ATOM 740 C C . MET A 1 93 ? -4.268 9.600 11.299 1.00 84.00 93 MET A C 1
ATOM 742 O O . MET A 1 93 ? -3.966 9.629 10.109 1.00 84.00 93 MET A O 1
ATOM 746 N N . ALA A 1 94 ? -4.856 10.646 11.893 1.00 80.81 94 ALA A N 1
ATOM 747 C CA . ALA A 1 94 ? -5.051 11.950 11.253 1.00 80.81 94 ALA A CA 1
ATOM 748 C C . ALA A 1 94 ? -3.753 12.504 10.621 1.00 80.81 94 ALA A C 1
ATOM 750 O O . ALA A 1 94 ? -3.790 13.068 9.525 1.00 80.81 94 ALA A O 1
ATOM 751 N N . SER A 1 95 ? -2.598 12.258 11.252 1.00 84.62 95 SER A N 1
ATOM 752 C CA . SER A 1 95 ? -1.272 12.629 10.733 1.00 84.62 95 SER A CA 1
ATOM 753 C C . SER A 1 95 ? -0.871 11.879 9.450 1.00 84.62 95 SER A C 1
ATOM 755 O O . SER A 1 95 ? -0.006 12.340 8.710 1.00 84.62 95 SER A O 1
ATOM 757 N N . TRP A 1 96 ? -1.515 10.749 9.124 1.00 82.94 96 TRP A N 1
ATOM 758 C CA . TRP A 1 96 ? -1.211 9.938 7.935 1.00 82.94 96 TRP A CA 1
ATOM 759 C C . TRP A 1 96 ? -1.924 10.456 6.666 1.00 82.94 96 TRP A C 1
ATOM 761 O O . TRP A 1 96 ? -1.815 9.866 5.585 1.00 82.94 96 TRP A O 1
ATOM 771 N N . GLY A 1 97 ? -2.692 11.547 6.774 1.00 83.75 97 GLY A N 1
ATOM 772 C CA . GLY A 1 97 ? -3.311 12.244 5.647 1.00 83.75 97 GLY A CA 1
ATOM 773 C C . GLY A 1 97 ? -4.214 11.347 4.793 1.00 83.75 97 GLY A C 1
ATOM 774 O O . GLY A 1 97 ? -5.236 10.837 5.250 1.00 83.75 97 GLY A O 1
ATOM 775 N N . LYS A 1 98 ? -3.854 11.146 3.516 1.00 81.06 98 LYS A N 1
ATOM 776 C CA . LYS A 1 98 ? -4.657 10.341 2.571 1.00 81.06 98 LYS A CA 1
ATOM 777 C C . LYS A 1 98 ? -4.727 8.850 2.928 1.00 81.06 98 LYS A C 1
ATOM 779 O O . LYS A 1 98 ? -5.629 8.179 2.438 1.00 81.06 98 LYS A O 1
ATOM 784 N N . ALA A 1 99 ? -3.813 8.323 3.744 1.00 82.12 99 ALA A N 1
ATOM 785 C CA . ALA A 1 99 ? -3.882 6.929 4.184 1.00 82.12 99 ALA A CA 1
ATOM 786 C C . ALA A 1 99 ? -5.035 6.708 5.181 1.00 82.12 99 ALA A C 1
ATOM 788 O O . ALA A 1 99 ? -5.748 5.710 5.078 1.00 82.12 99 ALA A O 1
ATOM 789 N N . ALA A 1 100 ? -5.282 7.674 6.075 1.00 85.56 100 ALA A N 1
ATOM 790 C CA . ALA A 1 100 ? -6.312 7.604 7.115 1.00 85.56 100 ALA A CA 1
ATOM 791 C C . ALA A 1 100 ? -7.723 7.374 6.550 1.00 85.56 100 ALA A C 1
ATOM 793 O O . ALA A 1 100 ? -8.485 6.556 7.059 1.00 85.56 100 ALA A O 1
ATOM 794 N N . THR A 1 101 ? -8.048 8.015 5.422 1.00 87.62 101 THR A N 1
ATOM 795 C CA . THR A 1 101 ? -9.358 7.885 4.754 1.00 87.62 101 THR A CA 1
ATOM 796 C C . THR A 1 101 ? -9.647 6.470 4.244 1.00 87.62 101 THR A C 1
ATOM 798 O O . THR A 1 101 ? -10.795 6.149 3.935 1.00 87.62 101 THR A O 1
ATOM 801 N N . ARG A 1 102 ? -8.637 5.593 4.184 1.00 87.31 102 ARG A N 1
ATOM 802 C CA . ARG A 1 102 ? -8.773 4.179 3.808 1.00 87.31 102 ARG A CA 1
ATOM 803 C C . ARG A 1 102 ? -8.920 3.242 5.004 1.00 87.31 102 ARG A C 1
ATOM 805 O O . ARG A 1 102 ? -9.256 2.083 4.790 1.00 87.31 102 ARG A O 1
ATOM 812 N N . ILE A 1 103 ? -8.653 3.696 6.226 1.00 91.12 103 ILE A N 1
ATOM 813 C CA . ILE A 1 103 ? -8.669 2.838 7.412 1.00 91.12 103 ILE A CA 1
ATOM 814 C C . ILE A 1 103 ? -10.060 2.880 8.031 1.00 91.12 103 ILE A C 1
ATOM 816 O O . ILE A 1 103 ? -10.628 3.950 8.265 1.00 91.12 103 ILE A O 1
ATOM 820 N N . ARG A 1 104 ? -10.623 1.697 8.245 1.00 91.06 104 ARG A N 1
ATOM 821 C CA . ARG A 1 104 ? -11.844 1.462 9.012 1.00 91.06 104 ARG A CA 1
ATOM 822 C C . ARG A 1 104 ? -11.566 0.344 9.999 1.00 91.06 104 ARG A C 1
ATOM 824 O O . ARG A 1 104 ? -10.727 -0.503 9.711 1.00 91.06 104 ARG A O 1
ATOM 831 N N . GLY A 1 105 ? -12.281 0.278 11.107 1.00 91.25 105 GLY A N 1
ATOM 832 C CA . GLY A 1 105 ? -12.195 -0.883 11.982 1.00 91.25 105 GLY A CA 1
ATOM 833 C C . GLY A 1 105 ? -13.330 -0.952 12.980 1.00 91.25 105 GLY A C 1
ATOM 834 O O . GLY A 1 105 ? -14.007 0.041 13.221 1.00 91.25 105 GLY A O 1
ATOM 835 N N . GLU A 1 106 ? -13.500 -2.132 13.552 1.00 92.00 106 GLU A N 1
ATOM 836 C CA . GLU A 1 106 ? -14.378 -2.409 14.679 1.00 92.00 106 GLU A CA 1
ATOM 837 C C . GLU A 1 106 ? -13.560 -3.182 15.712 1.00 92.00 106 GLU A C 1
ATOM 839 O O . GLU A 1 106 ? -13.006 -4.235 15.391 1.00 92.00 106 GLU A O 1
ATOM 844 N N . VAL A 1 107 ? -13.480 -2.665 16.935 1.00 94.31 107 VAL A N 1
ATOM 845 C CA . VAL A 1 107 ? -12.765 -3.272 18.061 1.00 94.31 107 VAL A CA 1
ATOM 846 C C . VAL A 1 107 ? -13.709 -3.332 19.255 1.00 94.31 107 VAL A C 1
ATOM 848 O O . VAL A 1 107 ? -14.250 -2.311 19.662 1.00 94.31 107 VAL A O 1
ATOM 851 N N . ASN A 1 108 ? -13.906 -4.522 19.816 1.00 93.56 108 ASN A N 1
ATOM 852 C CA . ASN A 1 108 ? -14.690 -4.745 21.026 1.00 93.56 108 ASN A CA 1
ATOM 853 C C . ASN A 1 108 ? -13.750 -4.850 22.235 1.00 93.56 108 ASN A C 1
ATOM 855 O O . ASN A 1 108 ? -12.729 -5.541 22.168 1.00 93.56 108 ASN A O 1
ATOM 859 N N . ALA A 1 109 ? -14.104 -4.172 23.327 1.00 94.44 109 ALA A N 1
ATOM 860 C CA . ALA A 1 109 ? -13.374 -4.185 24.593 1.00 94.44 109 ALA A CA 1
ATOM 861 C C . ALA A 1 109 ? -14.357 -4.035 25.771 1.00 94.44 109 ALA A C 1
ATOM 863 O O . ALA A 1 109 ? -14.543 -2.957 26.330 1.00 94.44 109 ALA A O 1
ATOM 864 N N . ASP A 1 110 ? -15.010 -5.138 26.146 1.00 92.94 110 ASP A N 1
ATOM 865 C CA . ASP A 1 110 ? -16.150 -5.154 27.083 1.00 92.94 110 ASP A CA 1
ATOM 866 C C . ASP A 1 110 ? -15.834 -4.710 28.525 1.00 92.94 110 ASP A C 1
ATOM 868 O O . ASP A 1 110 ? -16.756 -4.463 29.306 1.00 92.94 110 ASP A O 1
ATOM 872 N N . PHE A 1 111 ? -14.548 -4.614 28.867 1.00 92.62 111 PHE A N 1
ATOM 873 C CA . PHE A 1 111 ? -14.036 -4.190 30.171 1.00 92.62 111 PHE A CA 1
ATOM 874 C C . PHE A 1 111 ? -13.865 -2.667 30.306 1.00 92.62 111 PHE A C 1
ATOM 876 O O . PHE A 1 111 ? -13.556 -2.192 31.396 1.00 92.62 111 PHE A O 1
ATOM 883 N N . LEU A 1 112 ? -14.031 -1.894 29.225 1.00 93.19 112 LEU A N 1
ATOM 884 C CA . LEU A 1 112 ? -13.805 -0.449 29.264 1.00 93.19 112 LEU A CA 1
ATOM 885 C C . LEU A 1 112 ? -14.862 0.285 30.116 1.00 93.19 112 LEU A C 1
ATOM 887 O O . LEU A 1 112 ? -16.064 0.125 29.871 1.00 93.19 112 LEU A O 1
ATOM 891 N N . PRO A 1 113 ? -14.448 1.135 31.076 1.00 91.44 113 PRO A N 1
ATOM 892 C CA . PRO A 1 113 ? -15.371 1.915 31.889 1.00 91.44 113 PRO A CA 1
ATOM 893 C C . PRO A 1 113 ? -15.984 3.056 31.071 1.00 91.44 113 PRO A C 1
ATOM 895 O O . PRO A 1 113 ? -15.282 3.917 30.537 1.00 91.44 113 PRO A O 1
ATOM 898 N N . LEU A 1 114 ? -17.314 3.053 30.990 1.00 93.25 114 LEU A N 1
ATOM 899 C CA . LEU A 1 114 ? -18.109 4.032 30.250 1.00 93.25 114 LEU A CA 1
ATOM 900 C C . LEU A 1 114 ? -18.486 5.236 31.113 1.00 93.25 114 LEU A C 1
ATOM 902 O O . LEU A 1 114 ? -18.713 5.107 32.317 1.00 93.25 114 LEU A O 1
ATOM 906 N N . THR A 1 115 ? -18.657 6.387 30.470 1.00 91.69 115 THR A N 1
ATOM 907 C CA . THR A 1 115 ? -19.339 7.544 31.061 1.00 91.69 115 THR A CA 1
ATOM 908 C C . THR A 1 115 ? -20.831 7.259 31.296 1.00 91.69 115 THR A C 1
ATOM 910 O O . THR A 1 115 ? -21.428 6.380 30.667 1.00 91.69 115 THR A O 1
ATOM 913 N N . SER A 1 116 ? -21.474 8.015 32.194 1.00 87.56 116 SER A N 1
ATOM 914 C CA . SER A 1 116 ? -22.888 7.816 32.572 1.00 87.56 116 SER A CA 1
ATOM 915 C C . SER A 1 116 ? -23.874 7.936 31.402 1.00 87.56 116 SER A C 1
ATOM 917 O O . SER A 1 116 ? -24.909 7.272 31.391 1.00 87.56 116 SER A O 1
ATOM 919 N N . ASP A 1 117 ? -23.550 8.768 30.413 1.00 85.94 117 ASP A N 1
ATOM 920 C CA . ASP A 1 117 ? -24.300 8.964 29.167 1.00 85.94 117 ASP A CA 1
ATOM 921 C C . ASP A 1 117 ? -23.931 7.949 28.064 1.00 85.94 117 ASP A C 1
ATOM 923 O O . ASP A 1 117 ? -24.569 7.925 27.013 1.00 85.94 117 ASP A O 1
ATOM 927 N N . ARG A 1 118 ? -22.932 7.088 28.314 1.00 82.56 118 ARG A N 1
ATOM 928 C CA . ARG A 1 118 ? -22.401 6.056 27.406 1.00 82.56 118 ARG A CA 1
ATOM 929 C C . ARG A 1 118 ? -21.885 6.601 26.067 1.00 82.56 118 ARG A C 1
ATOM 931 O O . ARG A 1 118 ? -21.877 5.864 25.082 1.00 82.56 118 ARG A O 1
ATOM 938 N N . SER A 1 119 ? -21.464 7.867 26.026 1.00 82.94 119 SER A N 1
ATOM 939 C CA . SER A 1 119 ? -20.906 8.505 24.824 1.00 82.94 119 SER A CA 1
ATOM 940 C C . SER A 1 119 ? -19.377 8.416 24.725 1.00 82.94 119 SER A C 1
ATOM 942 O O . SER A 1 119 ? -18.828 8.611 23.641 1.00 82.94 119 SER A O 1
ATOM 944 N N . GLY A 1 120 ? -18.696 8.091 25.829 1.00 89.50 120 GLY A N 1
ATOM 945 C CA . GLY A 1 120 ? -17.241 7.976 25.895 1.00 89.50 120 GLY A CA 1
ATOM 946 C C . GLY A 1 120 ? -16.759 7.099 27.051 1.00 89.50 120 GLY A C 1
ATOM 947 O O . GLY A 1 120 ? -17.525 6.341 27.659 1.00 89.50 120 GLY A O 1
ATOM 948 N N . PHE A 1 121 ? -15.466 7.214 27.347 1.00 92.69 121 PHE A N 1
ATOM 949 C CA . PHE A 1 121 ? -14.753 6.397 28.327 1.00 92.69 121 PHE A CA 1
ATOM 950 C C . PHE A 1 121 ? -14.208 7.232 29.488 1.00 92.69 121 PHE A C 1
ATOM 952 O O . PHE A 1 121 ? -13.981 8.433 29.360 1.00 92.69 121 PHE A O 1
ATOM 959 N N . ILE A 1 122 ? -13.968 6.586 30.630 1.00 92.12 122 ILE A N 1
ATOM 960 C CA . ILE A 1 122 ? -13.278 7.213 31.764 1.00 92.12 122 ILE A CA 1
ATOM 961 C C . ILE A 1 122 ? -11.766 7.142 31.509 1.00 92.12 122 ILE A C 1
ATOM 963 O O . ILE A 1 122 ? -11.123 6.140 31.823 1.00 92.12 122 ILE A O 1
ATOM 967 N N . GLU A 1 123 ? -11.198 8.197 30.922 1.00 89.38 123 GLU A N 1
ATOM 968 C CA . GLU A 1 123 ? -9.811 8.202 30.422 1.00 89.38 123 GLU A CA 1
ATOM 969 C C . GLU A 1 123 ? -8.745 8.008 31.515 1.00 89.38 123 GLU A C 1
ATOM 971 O O . GLU A 1 123 ? -7.691 7.411 31.281 1.00 89.38 123 GLU A O 1
ATOM 976 N N . ASP A 1 124 ? -9.029 8.455 32.740 1.00 91.88 124 ASP A N 1
ATOM 977 C CA . ASP A 1 124 ? -8.115 8.310 33.875 1.00 91.88 124 ASP A CA 1
ATOM 978 C C . ASP A 1 124 ? -7.967 6.871 34.383 1.00 91.88 124 ASP A C 1
ATOM 980 O O . ASP A 1 124 ? -7.012 6.569 35.110 1.00 91.88 124 ASP A O 1
ATOM 984 N N . SER A 1 125 ? -8.878 5.983 33.990 1.00 93.19 125 SER A N 1
ATOM 985 C CA . SER A 1 125 ? -8.910 4.595 34.441 1.00 93.19 125 SER A CA 1
ATOM 986 C C . SER A 1 125 ? -7.688 3.785 33.968 1.00 93.19 125 SER A C 1
ATOM 988 O O . SER A 1 125 ? -7.179 3.995 32.857 1.00 93.19 125 SER A O 1
ATOM 990 N N . PRO A 1 126 ? -7.180 2.840 34.782 1.00 93.94 126 PRO A N 1
ATOM 991 C CA . PRO A 1 126 ? -6.096 1.960 34.355 1.00 93.94 126 PRO A CA 1
ATOM 992 C C . PRO A 1 126 ? -6.527 1.012 33.220 1.00 93.94 126 PRO A C 1
ATOM 994 O O . PRO A 1 126 ? -5.699 0.663 32.376 1.00 93.94 126 PRO A O 1
ATOM 997 N N . GLU A 1 127 ? -7.816 0.668 33.133 1.00 93.69 127 GLU A N 1
ATOM 998 C CA . GLU A 1 127 ? -8.432 -0.078 32.033 1.00 93.69 127 GLU A CA 1
ATOM 999 C C . GLU A 1 127 ? -8.241 0.646 30.692 1.00 93.69 127 GLU A C 1
ATOM 1001 O O . GLU A 1 127 ? -7.731 0.059 29.734 1.00 93.69 127 GLU A O 1
ATOM 1006 N N . TYR A 1 128 ? -8.602 1.934 30.625 1.00 93.56 128 TYR A N 1
ATOM 1007 C CA . TYR A 1 128 ? -8.475 2.737 29.408 1.00 93.56 128 TYR A CA 1
ATOM 1008 C C . TYR A 1 128 ? -7.009 2.935 29.011 1.00 93.56 128 TYR A C 1
ATOM 1010 O O . TYR A 1 128 ? -6.641 2.735 27.854 1.00 93.56 128 TYR A O 1
ATOM 1018 N N . LYS A 1 129 ? -6.134 3.224 29.981 1.00 93.25 129 LYS A N 1
ATOM 1019 C CA . LYS A 1 129 ? -4.684 3.357 29.749 1.00 93.25 129 LYS A CA 1
ATOM 1020 C C . LYS A 1 129 ? -4.062 2.055 29.219 1.00 93.25 129 LYS A C 1
ATOM 1022 O O . LYS A 1 129 ? -3.205 2.097 28.335 1.00 93.25 129 LYS A O 1
ATOM 1027 N N . SER A 1 130 ? -4.518 0.894 29.698 1.00 93.56 130 SER A N 1
ATOM 1028 C CA . SER A 1 130 ? -4.115 -0.418 29.167 1.00 93.56 130 SER A CA 1
ATOM 1029 C C . SER A 1 130 ? -4.612 -0.642 27.731 1.00 93.56 130 SER A C 1
ATOM 1031 O O . SER A 1 130 ? -3.854 -1.118 26.882 1.00 93.56 130 SER A O 1
ATOM 1033 N N . PHE A 1 131 ? -5.852 -0.240 27.438 1.00 94.44 131 PHE A N 1
ATOM 1034 C CA . PHE A 1 131 ? -6.450 -0.324 26.105 1.00 94.44 131 PHE A CA 1
ATOM 1035 C C . PHE A 1 131 ? -5.724 0.548 25.071 1.00 94.44 131 PHE A C 1
ATOM 1037 O O . PHE A 1 131 ? -5.342 0.030 24.021 1.00 94.44 131 PHE A O 1
ATOM 1044 N N . ILE A 1 132 ? -5.460 1.827 25.370 1.00 93.50 132 ILE A N 1
ATOM 1045 C CA . ILE A 1 132 ? -4.735 2.735 24.461 1.00 93.50 132 ILE A CA 1
ATOM 1046 C C . ILE A 1 132 ? -3.367 2.152 24.090 1.00 93.50 132 ILE A C 1
ATOM 1048 O O . ILE A 1 132 ? -3.053 2.025 22.907 1.00 93.50 132 ILE A O 1
ATOM 1052 N N . LYS A 1 133 ? -2.600 1.663 25.072 1.00 93.25 133 LYS A N 1
ATOM 1053 C CA . LYS A 1 133 ? -1.288 1.034 24.844 1.00 93.25 133 LYS A CA 1
ATOM 1054 C C . LYS A 1 133 ? -1.352 -0.210 23.939 1.00 93.25 133 LYS A C 1
ATOM 1056 O O . LYS A 1 133 ? -0.449 -0.450 23.134 1.00 93.25 133 LYS A O 1
ATOM 1061 N N . ALA A 1 134 ? -2.410 -1.016 24.047 1.00 92.94 134 ALA A N 1
ATOM 1062 C CA . ALA A 1 134 ? -2.634 -2.158 23.155 1.00 92.94 134 ALA A CA 1
ATOM 1063 C C . ALA A 1 134 ? -3.052 -1.714 21.737 1.00 92.94 134 ALA A C 1
ATOM 1065 O O . ALA A 1 134 ? -2.620 -2.301 20.736 1.00 92.94 134 ALA A O 1
ATOM 1066 N N . MET A 1 135 ? -3.841 -0.642 21.633 1.00 93.31 135 MET A N 1
ATOM 1067 C CA . MET A 1 135 ? -4.227 -0.045 20.357 1.00 93.31 135 MET A CA 1
ATOM 1068 C C . MET A 1 135 ? -3.032 0.582 19.631 1.00 93.31 135 MET A C 1
ATOM 1070 O O . MET A 1 135 ? -2.857 0.302 18.449 1.00 93.31 135 MET A O 1
ATOM 1074 N N . GLU A 1 136 ? -2.149 1.323 20.307 1.00 92.38 136 GLU A N 1
ATOM 1075 C CA . GLU A 1 136 ? -0.906 1.874 19.734 1.00 92.38 136 GLU A CA 1
ATOM 1076 C C . GLU A 1 136 ? -0.060 0.793 19.037 1.00 92.38 136 GLU A C 1
ATOM 1078 O O . GLU A 1 136 ? 0.322 0.934 17.870 1.00 92.38 136 GLU A O 1
ATOM 1083 N N . LYS A 1 137 ? 0.174 -0.335 19.724 1.00 92.06 137 LYS A N 1
ATOM 1084 C CA . LYS A 1 137 ? 0.873 -1.515 19.184 1.00 92.06 137 LYS A CA 1
ATOM 1085 C C . LYS A 1 137 ? 0.166 -2.064 17.938 1.00 92.06 137 LYS A C 1
ATOM 1087 O O . LYS A 1 137 ? 0.812 -2.324 16.919 1.00 92.06 137 LYS A O 1
ATOM 1092 N N . THR A 1 138 ? -1.158 -2.195 18.002 1.00 91.81 138 THR A N 1
ATOM 1093 C CA . THR A 1 138 ? -1.999 -2.659 16.887 1.00 91.81 138 THR A CA 1
ATOM 1094 C C . THR A 1 138 ? -1.888 -1.720 15.681 1.00 91.81 138 THR A C 1
ATOM 1096 O O . THR A 1 138 ? -1.660 -2.164 14.554 1.00 91.81 138 THR A O 1
ATOM 1099 N N . ILE A 1 139 ? -1.964 -0.409 15.905 1.00 92.12 139 ILE A N 1
ATOM 1100 C CA . ILE A 1 139 ? -1.914 0.638 14.877 1.00 92.12 139 ILE A CA 1
ATOM 1101 C C . ILE A 1 139 ? -0.525 0.739 14.246 1.00 92.12 139 ILE A C 1
ATOM 1103 O O . ILE A 1 139 ? -0.421 0.912 13.031 1.00 92.12 139 ILE A O 1
ATOM 1107 N N . ALA A 1 140 ? 0.549 0.537 15.012 1.00 91.31 140 ALA A N 1
ATOM 1108 C CA . ALA A 1 140 ? 1.890 0.377 14.454 1.00 91.31 140 ALA A CA 1
ATOM 1109 C C . ALA A 1 140 ? 1.958 -0.825 13.486 1.00 91.31 140 ALA A C 1
ATOM 1111 O O . ALA A 1 140 ? 2.578 -0.728 12.422 1.00 91.31 140 ALA A O 1
ATOM 1112 N N . GLY A 1 141 ? 1.263 -1.925 13.798 1.00 90.62 141 GLY A N 1
ATOM 1113 C CA . GLY A 1 141 ? 1.041 -3.050 12.882 1.00 90.62 141 GLY A CA 1
ATOM 1114 C C . GLY A 1 141 ? 0.268 -2.652 11.617 1.00 90.62 141 GLY A C 1
ATOM 1115 O O . GLY A 1 141 ? 0.725 -2.924 10.505 1.00 90.62 141 GLY A O 1
ATOM 1116 N N . VAL A 1 142 ? -0.847 -1.928 11.764 1.00 91.00 142 VAL A N 1
ATOM 1117 C CA . VAL A 1 142 ? -1.651 -1.400 10.641 1.00 91.00 142 VAL A CA 1
ATOM 1118 C C . VAL A 1 142 ? -0.823 -0.484 9.735 1.00 91.00 142 VAL A C 1
ATOM 1120 O O . VAL A 1 142 ? -0.908 -0.600 8.513 1.00 91.00 142 VAL A O 1
ATOM 1123 N N . LYS A 1 143 ? 0.035 0.375 10.302 1.00 89.56 143 LYS A N 1
ATOM 1124 C CA . LYS A 1 143 ? 0.943 1.261 9.555 1.00 89.56 143 LYS A CA 1
ATOM 1125 C C . LYS A 1 143 ? 1.937 0.467 8.704 1.00 89.56 143 LYS A C 1
ATOM 1127 O O . LYS A 1 143 ? 2.132 0.779 7.531 1.00 89.56 143 LYS A O 1
ATOM 1132 N N . ARG A 1 144 ? 2.528 -0.598 9.263 1.00 88.31 144 ARG A N 1
ATOM 1133 C CA . ARG A 1 144 ? 3.436 -1.505 8.534 1.00 88.31 144 ARG A CA 1
ATOM 1134 C C . ARG A 1 144 ? 2.709 -2.215 7.389 1.00 88.31 144 ARG A C 1
ATOM 1136 O O . ARG A 1 144 ? 3.193 -2.184 6.260 1.00 88.31 144 ARG A O 1
ATOM 1143 N N . ALA A 1 145 ? 1.528 -2.774 7.653 1.00 87.12 145 ALA A N 1
ATOM 1144 C CA . ALA A 1 145 ? 0.708 -3.443 6.642 1.00 87.12 145 ALA A CA 1
ATOM 1145 C C . ALA A 1 145 ? 0.240 -2.481 5.530 1.00 87.12 145 ALA A C 1
ATOM 1147 O O . ALA A 1 145 ? 0.237 -2.847 4.355 1.00 87.12 145 ALA A O 1
ATOM 1148 N N . TYR A 1 146 ? -0.106 -1.233 5.870 1.00 86.31 146 TYR A N 1
ATOM 1149 C CA . TYR A 1 146 ? -0.408 -0.189 4.887 1.00 86.31 146 TYR A CA 1
ATOM 1150 C C . TYR A 1 146 ? 0.796 0.076 3.974 1.00 86.31 146 TYR A C 1
ATOM 1152 O O . TYR A 1 146 ? 0.657 0.028 2.750 1.00 86.31 146 TYR A O 1
ATOM 1160 N N . ASN A 1 147 ? 1.977 0.302 4.558 1.00 84.38 147 ASN A N 1
ATOM 1161 C CA . ASN A 1 147 ? 3.198 0.603 3.810 1.00 84.38 147 ASN A CA 1
ATOM 1162 C C . ASN A 1 147 ? 3.599 -0.551 2.876 1.00 84.38 147 ASN A C 1
ATOM 1164 O O . ASN A 1 147 ? 3.976 -0.298 1.736 1.00 84.38 147 ASN A O 1
ATOM 1168 N N . GLN A 1 148 ? 3.451 -1.806 3.316 1.00 83.00 148 GLN A N 1
ATOM 1169 C CA . GLN A 1 148 ? 3.675 -2.996 2.482 1.00 83.00 148 GLN A CA 1
ATOM 1170 C C . GLN A 1 148 ? 2.697 -3.082 1.298 1.00 83.00 148 GLN A C 1
ATOM 1172 O O . GLN A 1 148 ? 3.093 -3.441 0.191 1.00 83.00 148 GLN A O 1
ATOM 1177 N N . LEU A 1 149 ? 1.417 -2.742 1.495 1.00 79.50 149 LEU A N 1
ATOM 1178 C CA . LEU A 1 149 ? 0.433 -2.721 0.404 1.00 79.50 149 LEU A CA 1
ATOM 1179 C C . LEU A 1 149 ? 0.716 -1.617 -0.622 1.00 79.50 149 LEU A C 1
ATOM 1181 O O . LEU A 1 149 ? 0.494 -1.826 -1.819 1.00 79.50 149 LEU A O 1
ATOM 1185 N N . ASP A 1 150 ? 1.166 -0.444 -0.170 1.00 77.88 150 ASP A N 1
ATOM 1186 C CA . ASP A 1 150 ? 1.515 0.663 -1.064 1.00 77.88 150 ASP A CA 1
ATOM 1187 C C . ASP A 1 150 ? 2.811 0.349 -1.828 1.00 77.88 150 ASP A C 1
ATOM 1189 O O . ASP A 1 150 ? 2.812 0.418 -3.061 1.00 77.88 150 ASP A O 1
ATOM 1193 N N . SER A 1 151 ? 3.861 -0.133 -1.146 1.00 77.94 151 SER A N 1
ATOM 1194 C CA . SER A 1 151 ? 5.112 -0.528 -1.805 1.00 77.94 151 SER A CA 1
ATOM 1195 C C . SER A 1 151 ? 4.901 -1.682 -2.787 1.00 77.94 151 SER A C 1
ATOM 1197 O O . SER A 1 151 ? 5.372 -1.603 -3.918 1.00 77.94 151 SER A O 1
ATOM 1199 N N . ALA A 1 152 ? 4.095 -2.698 -2.458 1.00 77.62 152 ALA A N 1
ATOM 1200 C CA . ALA A 1 152 ? 3.745 -3.772 -3.392 1.00 77.62 152 ALA A CA 1
ATOM 1201 C C . ALA A 1 152 ? 3.013 -3.254 -4.647 1.00 77.62 152 ALA A C 1
ATOM 1203 O O . ALA A 1 152 ? 3.235 -3.746 -5.760 1.00 77.62 152 ALA A O 1
ATOM 1204 N N . ARG A 1 153 ? 2.153 -2.236 -4.503 1.00 76.38 153 ARG A N 1
ATOM 1205 C CA . ARG A 1 153 ? 1.442 -1.610 -5.629 1.00 76.38 153 ARG A CA 1
ATOM 1206 C C . ARG A 1 153 ? 2.384 -0.808 -6.524 1.00 76.38 153 ARG A C 1
ATOM 1208 O O . ARG A 1 153 ? 2.253 -0.876 -7.750 1.00 76.38 153 ARG A O 1
ATOM 1215 N N . GLU A 1 154 ? 3.313 -0.061 -5.938 1.00 80.38 154 GLU A N 1
ATOM 1216 C CA . GLU A 1 154 ? 4.354 0.650 -6.681 1.00 80.38 154 GLU A CA 1
ATOM 1217 C C . GLU A 1 154 ? 5.307 -0.324 -7.367 1.00 80.38 154 GLU A C 1
ATOM 1219 O O . GLU A 1 154 ? 5.473 -0.257 -8.583 1.00 80.38 154 GLU A O 1
ATOM 1224 N N . ASN A 1 155 ? 5.825 -1.306 -6.632 1.00 83.69 155 ASN A N 1
ATOM 1225 C CA . ASN A 1 155 ? 6.709 -2.350 -7.139 1.00 83.69 155 ASN A CA 1
ATOM 1226 C C . ASN A 1 155 ? 6.065 -3.122 -8.295 1.00 83.69 155 ASN A C 1
ATOM 1228 O O . ASN A 1 155 ? 6.746 -3.439 -9.265 1.00 83.69 155 ASN A O 1
ATOM 1232 N N . ARG A 1 156 ? 4.744 -3.353 -8.277 1.00 83.69 156 ARG A N 1
ATOM 1233 C CA . ARG A 1 156 ? 4.023 -3.935 -9.421 1.00 83.69 156 ARG A CA 1
ATOM 1234 C C . ARG A 1 156 ? 4.024 -3.022 -10.652 1.00 83.69 156 ARG A C 1
ATOM 1236 O O . ARG A 1 156 ? 4.218 -3.525 -11.756 1.00 83.69 156 ARG A O 1
ATOM 1243 N N . ARG A 1 157 ? 3.821 -1.707 -10.497 1.00 84.44 157 ARG A N 1
ATOM 1244 C CA . ARG A 1 157 ? 3.898 -0.736 -11.611 1.00 84.44 157 ARG A CA 1
ATOM 1245 C C . ARG A 1 157 ? 5.313 -0.663 -12.182 1.00 84.44 157 ARG A C 1
ATOM 1247 O O . ARG A 1 157 ? 5.484 -0.784 -13.391 1.00 84.44 157 ARG A O 1
ATOM 1254 N N . VAL A 1 158 ? 6.303 -0.535 -11.302 1.00 86.75 158 VAL A N 1
ATOM 1255 C CA . VAL A 1 158 ? 7.730 -0.502 -11.635 1.00 86.75 158 VAL A CA 1
ATOM 1256 C C . VAL A 1 158 ? 8.141 -1.792 -12.353 1.00 86.75 158 VAL A C 1
ATOM 1258 O O . VAL A 1 158 ? 8.679 -1.730 -13.448 1.00 86.75 158 VAL A O 1
ATOM 1261 N N . SER A 1 159 ? 7.785 -2.963 -11.822 1.00 85.88 159 SER A N 1
ATOM 1262 C CA . SER A 1 159 ? 8.046 -4.282 -12.424 1.00 85.88 159 SER A CA 1
ATOM 1263 C C . SER A 1 159 ? 7.456 -4.437 -13.834 1.00 85.88 159 SER A C 1
ATOM 1265 O O . SER A 1 159 ? 8.097 -5.033 -14.700 1.00 85.88 159 SER A O 1
ATOM 1267 N N . ILE A 1 160 ? 6.273 -3.866 -14.103 1.00 88.06 160 ILE A N 1
ATOM 1268 C CA . ILE A 1 160 ? 5.691 -3.827 -15.457 1.00 88.06 160 ILE A CA 1
ATOM 1269 C C . ILE A 1 160 ? 6.526 -2.928 -16.380 1.00 88.06 160 ILE A C 1
ATOM 1271 O O . ILE A 1 160 ? 6.872 -3.362 -17.475 1.00 88.06 160 ILE A O 1
ATOM 1275 N N . ALA A 1 161 ? 6.883 -1.716 -15.940 1.00 89.69 161 ALA A N 1
ATOM 1276 C CA . ALA A 1 161 ? 7.680 -0.783 -16.739 1.00 89.69 161 ALA A CA 1
ATOM 1277 C C . ALA A 1 161 ? 9.093 -1.321 -17.037 1.00 89.69 161 ALA A C 1
ATOM 1279 O O . ALA A 1 161 ? 9.544 -1.246 -18.175 1.00 89.69 161 ALA A O 1
ATOM 1280 N N . VAL A 1 162 ? 9.753 -1.941 -16.051 1.00 89.00 162 VAL A N 1
ATOM 1281 C CA . VAL A 1 162 ? 11.061 -2.600 -16.207 1.00 89.00 162 VAL A CA 1
ATOM 1282 C C . VAL A 1 162 ? 10.976 -3.779 -17.162 1.00 89.00 162 VAL A C 1
ATOM 1284 O O . VAL A 1 162 ? 11.829 -3.907 -18.033 1.00 89.00 162 VAL A O 1
ATOM 1287 N N . LYS A 1 163 ? 9.946 -4.629 -17.043 1.00 88.31 163 LYS A N 1
ATOM 1288 C CA . LYS A 1 163 ? 9.747 -5.741 -17.981 1.00 88.31 163 LYS A CA 1
ATOM 1289 C C . LYS A 1 163 ? 9.568 -5.225 -19.411 1.00 88.31 163 LYS A C 1
ATOM 1291 O O . LYS A 1 163 ? 10.201 -5.748 -20.319 1.00 88.31 163 LYS A O 1
ATOM 1296 N N . GLU A 1 164 ? 8.737 -4.202 -19.601 1.00 91.12 164 GLU A N 1
ATOM 1297 C CA . GLU A 1 164 ? 8.471 -3.622 -20.919 1.00 91.12 164 GLU A CA 1
ATOM 1298 C C . GLU A 1 164 ? 9.719 -2.945 -21.513 1.00 91.12 164 GLU A C 1
ATOM 1300 O O . GLU A 1 164 ? 10.018 -3.145 -22.687 1.00 91.12 164 GLU A O 1
ATOM 1305 N N . ALA A 1 165 ? 10.495 -2.217 -20.702 1.00 90.56 165 ALA A N 1
ATOM 1306 C CA . ALA A 1 165 ? 11.773 -1.638 -21.111 1.00 90.56 165 ALA A 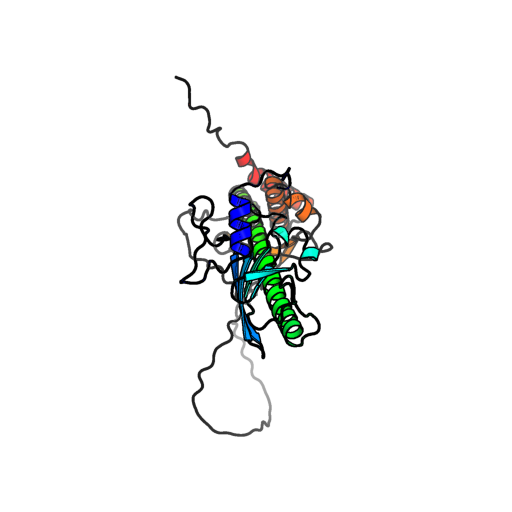CA 1
ATOM 1307 C C . ALA A 1 165 ? 12.803 -2.721 -21.482 1.00 90.56 165 ALA A C 1
ATOM 1309 O O . ALA A 1 165 ? 13.393 -2.651 -22.556 1.00 90.56 165 ALA A O 1
ATOM 1310 N N . LEU A 1 166 ? 12.973 -3.757 -20.651 1.00 88.31 166 LEU A N 1
ATOM 1311 C CA . LEU A 1 166 ? 13.881 -4.877 -20.931 1.00 88.31 166 LEU A CA 1
ATOM 1312 C C . LEU A 1 166 ? 13.512 -5.625 -22.215 1.00 88.31 166 LEU A C 1
ATOM 1314 O O . LEU A 1 166 ? 14.404 -5.976 -22.977 1.00 88.31 166 LEU A O 1
ATOM 1318 N N . GLN A 1 167 ? 12.221 -5.845 -22.484 1.00 88.44 167 GLN A N 1
ATOM 1319 C CA . GLN A 1 167 ? 11.770 -6.485 -23.725 1.00 88.44 167 GLN A CA 1
ATOM 1320 C C . GLN A 1 167 ? 12.108 -5.639 -24.963 1.00 88.44 167 GLN A C 1
ATOM 1322 O O . GLN A 1 167 ? 12.603 -6.176 -25.951 1.00 88.44 167 GLN A O 1
ATOM 1327 N N . ARG A 1 168 ? 11.909 -4.317 -24.891 1.00 89.75 168 ARG A N 1
ATOM 1328 C CA . ARG A 1 168 ? 12.272 -3.379 -25.966 1.00 89.75 168 ARG A CA 1
ATOM 1329 C C . ARG A 1 168 ? 13.785 -3.327 -26.211 1.00 89.75 168 ARG A C 1
ATOM 1331 O O . ARG A 1 168 ? 14.223 -3.398 -27.355 1.00 89.75 168 ARG A O 1
ATOM 1338 N N . VAL A 1 169 ? 14.590 -3.266 -25.147 1.00 88.50 169 VAL A N 1
ATOM 1339 C CA . VAL A 1 169 ? 16.061 -3.290 -25.253 1.00 88.50 169 VAL A CA 1
ATOM 1340 C C . VAL A 1 169 ? 16.566 -4.641 -25.770 1.00 88.50 169 VAL A C 1
ATOM 1342 O O . VAL A 1 169 ? 17.456 -4.665 -26.611 1.00 88.50 169 VAL A O 1
ATOM 1345 N N . HIS A 1 170 ? 15.971 -5.761 -25.344 1.00 85.12 170 HIS A N 1
ATOM 1346 C CA . HIS A 1 170 ? 16.295 -7.088 -25.877 1.00 85.12 170 HIS A CA 1
ATOM 1347 C C . HIS A 1 170 ? 16.083 -7.157 -27.394 1.00 85.12 170 HIS A C 1
ATOM 1349 O O . HIS A 1 170 ? 16.979 -7.580 -28.115 1.00 85.12 170 HIS A O 1
ATOM 1355 N N . HIS A 1 171 ? 14.927 -6.698 -27.888 1.00 85.94 171 HIS A N 1
ATOM 1356 C CA . HIS A 1 171 ? 14.647 -6.644 -29.325 1.00 85.94 171 HIS A CA 1
ATOM 1357 C C . HIS A 1 171 ? 15.686 -5.789 -30.076 1.00 85.94 171 HIS A C 1
ATOM 1359 O O . HIS A 1 171 ? 16.241 -6.232 -31.079 1.00 85.94 171 HIS A O 1
ATOM 1365 N N . ALA A 1 172 ? 16.035 -4.609 -29.551 1.00 87.31 172 ALA A N 1
ATOM 1366 C CA . ALA A 1 172 ? 17.070 -3.763 -30.145 1.00 87.31 172 ALA A CA 1
ATOM 1367 C C . ALA A 1 172 ? 18.464 -4.417 -30.172 1.00 87.31 172 ALA A C 1
ATOM 1369 O O . ALA A 1 172 ? 19.205 -4.214 -31.130 1.00 87.31 172 ALA A O 1
ATOM 1370 N N . LEU A 1 173 ? 18.822 -5.216 -29.160 1.00 84.88 173 LEU A N 1
ATOM 1371 C CA . LEU A 1 173 ? 20.087 -5.963 -29.113 1.00 84.88 173 LEU A CA 1
ATOM 1372 C C . LEU A 1 173 ? 20.103 -7.171 -30.060 1.00 84.88 173 LEU A C 1
ATOM 1374 O O . LEU A 1 173 ? 21.157 -7.506 -30.589 1.00 84.88 173 LEU A O 1
ATOM 1378 N N . VAL A 1 174 ? 18.952 -7.798 -30.321 1.00 83.44 174 VAL A N 1
ATOM 1379 C CA . VAL A 1 174 ? 18.820 -8.837 -31.360 1.00 83.44 174 VAL A CA 1
ATOM 1380 C C . VAL A 1 174 ? 19.013 -8.238 -32.757 1.00 83.44 174 VAL A C 1
ATOM 1382 O O . VAL A 1 174 ? 19.688 -8.839 -33.588 1.00 83.44 174 VAL A O 1
ATOM 1385 N N . LEU A 1 175 ? 18.473 -7.039 -33.010 1.00 84.50 175 LEU A N 1
ATOM 1386 C CA . LEU A 1 175 ? 18.693 -6.303 -34.264 1.00 84.50 175 LEU A CA 1
ATOM 1387 C C . LEU A 1 175 ? 20.121 -5.754 -34.414 1.00 84.50 175 LEU A C 1
ATOM 1389 O O . LEU A 1 175 ? 20.549 -5.483 -35.533 1.00 84.50 175 LEU A O 1
ATOM 1393 N N . ASN A 1 176 ? 20.843 -5.580 -33.304 1.00 84.00 176 ASN A N 1
ATOM 1394 C CA . ASN A 1 176 ? 22.197 -5.029 -33.269 1.00 84.00 176 ASN A CA 1
ATOM 1395 C C . ASN A 1 176 ? 23.143 -5.906 -32.413 1.00 84.00 176 ASN A C 1
ATOM 1397 O O . ASN A 1 176 ? 23.577 -5.466 -31.336 1.00 84.00 176 ASN A O 1
ATOM 1401 N N . PRO A 1 177 ? 23.475 -7.144 -32.845 1.00 80.19 177 PRO A N 1
ATOM 1402 C CA . PRO A 1 177 ? 24.320 -8.058 -32.072 1.00 80.19 177 PRO A CA 1
ATOM 1403 C C . PRO A 1 177 ? 25.699 -7.475 -31.736 1.00 80.19 177 PRO A C 1
ATOM 1405 O O . PRO A 1 177 ? 26.305 -7.850 -30.734 1.00 80.19 177 PRO A O 1
ATOM 1408 N N . GLU A 1 178 ? 26.187 -6.523 -32.535 1.00 80.56 178 GLU A N 1
ATOM 1409 C CA . GLU A 1 178 ? 27.458 -5.832 -32.337 1.00 80.56 178 GLU A CA 1
ATOM 1410 C C . GLU A 1 178 ? 27.504 -4.955 -31.071 1.00 80.56 178 GLU A C 1
ATOM 1412 O O . GLU A 1 178 ? 28.597 -4.623 -30.603 1.00 80.56 178 GLU A O 1
ATOM 1417 N N . PHE A 1 179 ? 26.351 -4.600 -30.489 1.00 78.69 179 PHE A N 1
ATOM 1418 C CA . PHE A 1 179 ? 26.256 -3.845 -29.230 1.00 78.69 179 PHE A CA 1
ATOM 1419 C C . PHE A 1 179 ? 25.904 -4.715 -28.016 1.00 78.69 179 PHE A C 1
ATOM 1421 O O . PHE A 1 179 ? 25.790 -4.194 -26.908 1.00 78.69 179 PHE A O 1
ATOM 1428 N N . SER A 1 180 ? 25.751 -6.029 -28.194 1.00 76.25 180 SER A N 1
ATOM 1429 C CA . SER A 1 180 ? 25.570 -6.955 -27.077 1.00 76.25 180 SER A CA 1
ATOM 1430 C C . SER A 1 180 ? 26.864 -7.078 -26.257 1.00 76.25 180 SER A C 1
ATOM 1432 O O . SER A 1 180 ? 27.913 -7.392 -26.829 1.00 76.25 180 SER A O 1
ATOM 1434 N N . PRO A 1 181 ? 26.820 -6.906 -24.920 1.00 69.25 181 PRO A N 1
ATOM 1435 C CA . PRO A 1 181 ? 27.999 -7.028 -24.061 1.00 69.25 181 PRO A CA 1
ATOM 1436 C C . PRO A 1 181 ? 28.450 -8.489 -23.886 1.00 69.25 181 PRO A C 1
ATOM 1438 O O . PRO A 1 181 ? 29.522 -8.742 -23.350 1.00 69.25 181 PRO A O 1
ATOM 1441 N N . PHE A 1 182 ? 27.650 -9.457 -24.354 1.00 66.62 182 PHE A N 1
ATOM 1442 C CA . PHE A 1 182 ? 27.924 -10.895 -24.258 1.00 66.62 182 PHE A CA 1
ATOM 1443 C C . PHE A 1 182 ? 28.042 -11.590 -25.628 1.00 66.62 182 PHE A C 1
ATOM 1445 O O . PHE A 1 182 ? 28.030 -12.815 -25.699 1.00 66.62 182 PHE A O 1
ATOM 1452 N N . GLY A 1 183 ? 28.150 -10.825 -26.721 1.00 60.22 183 GLY A N 1
ATOM 1453 C CA . GLY A 1 183 ? 28.205 -11.363 -28.085 1.00 60.22 183 GLY A CA 1
ATOM 1454 C C . GLY A 1 183 ? 26.832 -11.710 -28.671 1.00 60.22 183 GLY A C 1
ATOM 1455 O O . GLY A 1 183 ? 25.800 -11.236 -28.191 1.00 60.22 183 GLY A O 1
ATOM 1456 N N . VAL A 1 184 ? 26.822 -12.501 -29.750 1.00 54.09 184 VAL A N 1
ATOM 1457 C CA . VAL A 1 184 ? 25.613 -12.803 -30.538 1.00 54.09 184 VAL A CA 1
ATOM 1458 C C . VAL A 1 184 ? 24.528 -13.398 -29.644 1.00 54.09 184 VAL A C 1
ATOM 1460 O O . VAL A 1 184 ? 24.703 -14.475 -29.082 1.00 54.09 184 VAL A O 1
ATOM 1463 N N . VAL A 1 185 ? 23.398 -12.699 -29.525 1.00 53.97 185 VAL A N 1
ATOM 1464 C CA . VAL A 1 185 ? 22.256 -13.148 -28.724 1.00 53.97 185 VAL A CA 1
ATOM 1465 C C . VAL A 1 185 ? 21.549 -14.281 -29.474 1.00 53.97 185 VAL A C 1
ATOM 1467 O O . VAL A 1 185 ? 20.949 -14.009 -30.517 1.00 53.97 185 VAL A O 1
ATOM 1470 N N . PRO A 1 186 ? 21.563 -15.536 -28.985 1.00 50.38 186 PRO A N 1
ATOM 1471 C CA . PRO A 1 186 ? 20.734 -16.569 -29.582 1.00 50.38 186 PRO A CA 1
ATOM 1472 C C . PRO A 1 186 ? 19.264 -16.228 -29.327 1.00 50.38 186 PRO A C 1
ATOM 1474 O O . PRO A 1 186 ? 18.855 -15.995 -28.184 1.00 50.38 186 PRO A O 1
ATOM 1477 N N . LEU A 1 187 ? 18.462 -16.235 -30.393 1.00 47.72 187 LEU A N 1
ATOM 1478 C CA . LEU A 1 187 ? 17.004 -16.206 -30.314 1.00 47.72 187 LEU A CA 1
ATOM 1479 C C . LEU A 1 187 ? 16.524 -17.482 -29.613 1.00 47.72 187 LEU A C 1
ATOM 1481 O O . LEU A 1 187 ? 16.253 -18.497 -30.247 1.00 47.72 187 LEU A O 1
ATOM 1485 N N . SER A 1 188 ? 16.442 -17.431 -28.284 1.00 46.28 188 SER A N 1
ATOM 1486 C CA . SER A 1 188 ? 15.773 -18.466 -27.500 1.00 46.28 188 SER A CA 1
ATOM 1487 C C . SER A 1 188 ? 14.290 -18.424 -27.855 1.00 46.28 188 SER A C 1
ATOM 1489 O O . SER A 1 188 ? 13.615 -17.446 -27.533 1.00 46.28 188 SER A O 1
ATOM 1491 N N . GLU A 1 189 ? 13.804 -19.455 -28.546 1.00 35.56 189 GLU A N 1
ATOM 1492 C CA . GLU A 1 189 ? 12.401 -19.568 -28.951 1.00 35.56 189 GLU A CA 1
ATOM 1493 C C . GLU A 1 189 ? 11.456 -19.363 -27.754 1.00 35.56 189 GLU A C 1
ATOM 1495 O O . GLU A 1 189 ? 11.738 -19.802 -26.634 1.00 35.56 189 GLU A O 1
ATOM 1500 N N . GLU A 1 190 ? 10.291 -18.747 -27.987 1.00 39.78 190 GLU A N 1
ATOM 1501 C CA . GLU A 1 190 ? 9.322 -18.365 -26.940 1.00 39.78 190 GLU A CA 1
ATOM 1502 C C . GLU A 1 190 ? 8.680 -19.557 -26.177 1.00 39.78 190 GLU A C 1
ATOM 1504 O O . GLU A 1 190 ? 7.764 -19.370 -25.372 1.00 39.78 190 GLU A O 1
ATOM 1509 N N . GLY A 1 191 ? 9.153 -20.788 -26.402 1.00 33.19 191 GLY A N 1
ATOM 1510 C CA . GLY 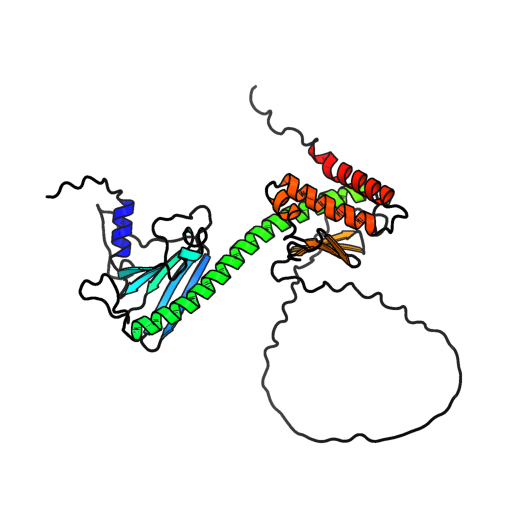A 1 191 ? 8.654 -22.025 -25.797 1.00 33.19 191 GLY A CA 1
ATOM 1511 C C . GLY A 1 191 ? 9.217 -22.363 -24.410 1.00 33.19 191 GLY A C 1
ATOM 1512 O O . GLY A 1 191 ? 8.498 -22.944 -23.594 1.00 33.19 191 GLY A O 1
ATOM 1513 N N . MET A 1 192 ? 10.465 -21.999 -24.080 1.00 31.45 192 MET A N 1
ATOM 1514 C CA . MET A 1 192 ? 11.064 -22.404 -22.796 1.00 31.45 192 MET A CA 1
ATOM 1515 C C . MET A 1 192 ? 10.681 -21.483 -21.630 1.00 31.45 192 MET A C 1
ATOM 1517 O O . MET A 1 192 ? 11.466 -20.664 -21.147 1.00 31.45 192 MET A O 1
ATOM 1521 N N . ARG A 1 193 ? 9.485 -21.723 -21.075 1.00 38.50 193 ARG A N 1
ATOM 1522 C CA . ARG A 1 193 ? 9.139 -21.373 -19.683 1.00 38.50 193 ARG A CA 1
ATOM 1523 C C . ARG A 1 193 ? 9.956 -22.213 -18.685 1.00 38.50 193 ARG A C 1
ATOM 1525 O O . ARG A 1 193 ? 9.401 -22.998 -17.922 1.00 38.50 193 ARG A O 1
ATOM 1532 N N . GLY A 1 194 ? 11.275 -22.043 -18.681 1.00 29.12 194 GLY A N 1
ATOM 1533 C CA . GLY A 1 194 ? 12.141 -22.598 -17.644 1.00 29.12 194 GLY A CA 1
ATOM 1534 C C . GLY A 1 194 ? 11.853 -21.918 -16.307 1.00 29.12 194 GLY A C 1
ATOM 1535 O O . GLY A 1 194 ? 11.926 -20.691 -16.212 1.00 29.12 194 GLY A O 1
ATOM 1536 N N . ALA A 1 195 ? 11.510 -22.705 -15.285 1.00 36.38 195 ALA A N 1
ATOM 1537 C CA . ALA A 1 195 ? 11.249 -22.206 -13.941 1.00 36.38 195 ALA A CA 1
ATOM 1538 C C . ALA A 1 195 ? 12.483 -21.465 -13.393 1.00 36.38 195 ALA A C 1
ATOM 1540 O O . ALA A 1 195 ? 13.526 -22.056 -13.128 1.00 36.38 195 ALA A O 1
ATOM 1541 N N . GLY A 1 196 ? 12.359 -20.145 -13.259 1.00 29.78 196 GLY A N 1
ATOM 1542 C CA . GLY A 1 196 ? 13.307 -19.281 -12.567 1.00 29.78 196 GLY A CA 1
ATOM 1543 C C . GLY A 1 196 ? 12.563 -18.599 -11.436 1.00 29.78 196 GLY A C 1
ATOM 1544 O O . GLY A 1 196 ? 12.026 -17.506 -11.625 1.00 29.78 196 GLY A O 1
ATOM 1545 N N . GLU A 1 197 ? 12.452 -19.293 -10.307 1.00 31.28 197 GLU A N 1
ATOM 1546 C CA . GLU A 1 197 ? 11.708 -18.821 -9.145 1.00 31.28 197 GLU A CA 1
ATOM 1547 C C . GLU A 1 197 ? 12.249 -17.490 -8.620 1.00 31.28 197 GLU A C 1
ATOM 1549 O O . GLU A 1 197 ? 13.442 -17.183 -8.680 1.00 31.28 197 GLU A O 1
ATOM 1554 N N . THR A 1 198 ? 11.342 -16.691 -8.065 1.00 37.88 198 THR A N 1
ATOM 1555 C CA . THR A 1 198 ? 11.674 -15.509 -7.272 1.00 37.88 198 THR A CA 1
ATOM 1556 C C . THR A 1 198 ? 12.251 -15.930 -5.922 1.00 37.88 198 THR A C 1
ATOM 1558 O O . THR A 1 198 ? 11.563 -15.868 -4.905 1.00 37.88 198 THR A O 1
ATOM 1561 N N . GLY A 1 199 ? 13.516 -16.347 -5.919 1.00 25.39 199 GLY A N 1
ATOM 1562 C CA . GLY A 1 199 ? 14.303 -16.552 -4.708 1.00 25.39 199 GLY A CA 1
ATOM 1563 C C . GLY A 1 199 ? 14.756 -15.218 -4.119 1.00 25.39 199 GLY A C 1
ATOM 1564 O O . GLY A 1 199 ? 15.819 -14.714 -4.470 1.00 25.39 199 GLY A O 1
ATOM 1565 N N . VAL A 1 200 ? 13.949 -14.645 -3.225 1.00 29.36 200 VAL A N 1
ATOM 1566 C CA . VAL A 1 200 ? 14.470 -13.741 -2.192 1.00 29.36 200 VAL A CA 1
ATOM 1567 C C . VAL A 1 200 ? 14.857 -14.634 -1.022 1.00 29.36 200 VAL A C 1
ATOM 1569 O O . VAL A 1 200 ? 13.986 -15.106 -0.294 1.00 29.36 200 VAL A O 1
ATOM 1572 N N . GLU A 1 201 ? 16.153 -14.893 -0.853 1.00 28.78 201 GLU A N 1
ATOM 1573 C CA . GLU A 1 201 ? 16.666 -15.598 0.323 1.00 28.78 201 GLU A CA 1
ATOM 1574 C C . GLU A 1 201 ? 16.592 -14.681 1.553 1.00 28.78 201 GLU A C 1
ATOM 1576 O O . GLU A 1 201 ? 17.567 -14.060 1.969 1.00 28.78 201 GLU A O 1
ATOM 1581 N N . THR A 1 202 ? 15.413 -14.598 2.171 1.00 27.23 202 THR A N 1
ATOM 1582 C CA . THR A 1 202 ? 15.347 -14.338 3.612 1.00 27.23 202 THR A CA 1
ATOM 1583 C C . THR A 1 202 ? 15.851 -15.585 4.336 1.00 27.23 202 THR A C 1
ATOM 1585 O O . THR A 1 202 ? 15.310 -16.664 4.076 1.00 27.23 202 THR A O 1
ATOM 1588 N N . PRO A 1 203 ? 16.835 -15.482 5.247 1.00 29.25 203 PRO A N 1
ATOM 1589 C CA . PRO A 1 203 ? 17.338 -16.646 5.961 1.00 29.25 203 PRO A CA 1
ATOM 1590 C C . PRO A 1 203 ? 16.233 -17.205 6.860 1.00 29.25 203 PRO A C 1
ATOM 1592 O O . PRO A 1 203 ? 15.832 -16.562 7.836 1.00 29.25 203 PRO A O 1
ATOM 1595 N N . LEU A 1 204 ? 15.740 -18.407 6.545 1.00 25.94 204 LEU A N 1
ATOM 1596 C CA . LEU A 1 204 ? 14.929 -19.154 7.499 1.00 25.94 204 LEU A CA 1
ATOM 1597 C C . LEU A 1 204 ? 15.789 -19.431 8.732 1.00 25.94 204 LEU A C 1
ATOM 1599 O O . LEU A 1 204 ? 16.864 -20.028 8.640 1.00 25.94 204 LEU A O 1
ATOM 1603 N N . ARG A 1 205 ? 15.277 -19.030 9.898 1.00 28.66 205 ARG A N 1
ATOM 1604 C CA . ARG A 1 205 ? 15.725 -19.594 11.169 1.00 28.66 205 ARG A CA 1
ATOM 1605 C C . ARG A 1 205 ? 15.532 -21.104 11.077 1.00 28.66 205 ARG A C 1
ATOM 1607 O O . ARG A 1 205 ? 14.427 -21.553 10.783 1.00 28.66 205 ARG A O 1
ATOM 1614 N N . LYS A 1 206 ? 16.600 -21.867 11.302 1.00 27.84 206 LYS A N 1
ATOM 1615 C CA . LYS A 1 206 ? 16.473 -23.305 11.526 1.00 27.84 206 LYS A CA 1
ATOM 1616 C C . LYS A 1 206 ? 15.752 -23.490 12.854 1.00 27.84 206 LYS A C 1
ATOM 1618 O O . LYS A 1 206 ? 16.243 -23.015 13.874 1.00 27.84 206 LYS A O 1
ATOM 1623 N N . GLU A 1 207 ? 14.596 -24.133 12.809 1.00 27.47 207 GLU A N 1
ATOM 1624 C CA . GLU A 1 207 ? 14.002 -24.725 14.000 1.00 27.47 207 GLU A CA 1
ATOM 1625 C C . GLU A 1 207 ? 14.857 -25.927 14.419 1.00 27.47 207 GLU A C 1
ATOM 1627 O O . GLU A 1 207 ? 15.420 -26.643 13.584 1.00 27.47 207 GLU A O 1
ATOM 1632 N N . GLU A 1 208 ? 15.006 -26.084 15.727 1.00 24.98 208 GLU A N 1
ATOM 1633 C CA . GLU A 1 208 ? 15.730 -27.179 16.360 1.00 24.98 208 GLU A CA 1
ATOM 1634 C C . GLU A 1 208 ? 14.917 -28.478 16.272 1.00 24.98 208 GLU A C 1
ATOM 1636 O O . GLU A 1 208 ? 13.686 -28.453 16.191 1.00 24.98 208 GLU A O 1
ATOM 1641 N N . PRO A 1 209 ? 15.592 -29.625 16.388 1.00 27.61 209 PRO A N 1
ATOM 1642 C CA . PRO A 1 209 ? 15.046 -30.718 17.173 1.00 27.61 209 PRO A CA 1
ATOM 1643 C C . PRO A 1 209 ? 15.941 -30.980 18.390 1.00 27.61 209 PRO A C 1
ATOM 1645 O O . PRO A 1 209 ? 17.104 -31.363 18.254 1.00 27.61 209 PRO A O 1
ATOM 1648 N N . GLU A 1 210 ? 15.382 -30.797 19.588 1.00 24.00 210 GLU A N 1
ATOM 1649 C CA . GLU A 1 210 ? 15.964 -31.308 20.833 1.00 24.00 210 GLU A CA 1
ATOM 1650 C C . GLU A 1 210 ? 16.109 -32.838 20.767 1.00 24.00 210 GLU A C 1
ATOM 1652 O O . GLU A 1 210 ? 15.227 -33.517 20.234 1.00 24.00 210 GLU A O 1
ATOM 1657 N N . GLY A 1 211 ? 17.167 -33.406 21.367 1.00 22.55 211 GLY A N 1
ATOM 1658 C CA . GLY A 1 211 ? 17.205 -34.864 21.524 1.00 22.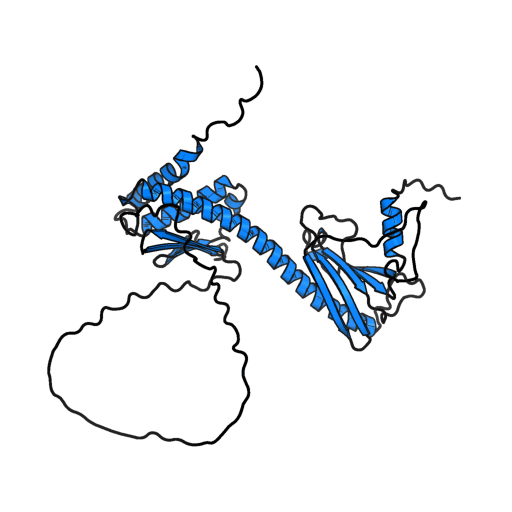55 211 GLY A CA 1
ATOM 1659 C C . GLY A 1 211 ? 18.523 -35.581 21.827 1.00 22.55 211 GLY A C 1
ATOM 1660 O O . GLY A 1 211 ? 18.734 -36.592 21.179 1.00 22.55 211 GLY A O 1
ATOM 1661 N N . ILE A 1 212 ? 19.302 -35.159 22.848 1.00 22.12 212 ILE A N 1
ATOM 1662 C CA . ILE A 1 212 ? 20.016 -36.066 23.806 1.00 22.12 212 ILE A CA 1
ATOM 1663 C C . ILE A 1 212 ? 21.095 -37.005 23.175 1.00 22.12 212 ILE A C 1
ATOM 1665 O O . ILE A 1 212 ? 20.773 -37.843 22.349 1.00 22.12 212 ILE A O 1
ATOM 1669 N N . LYS A 1 213 ? 22.387 -37.093 23.538 1.00 22.58 213 LYS A N 1
ATOM 1670 C CA . LYS A 1 213 ? 23.312 -36.642 24.617 1.00 22.58 213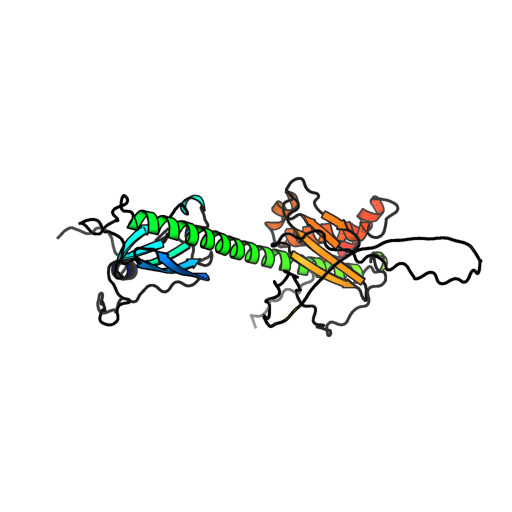 LYS A CA 1
ATOM 1671 C C . LYS A 1 213 ? 24.756 -37.031 24.140 1.00 22.58 213 LYS A C 1
ATOM 1673 O O . LYS A 1 213 ? 24.847 -37.620 23.068 1.00 22.58 213 LYS A O 1
ATOM 1678 N N . ALA A 1 214 ? 25.907 -36.855 24.807 1.00 21.81 214 ALA A N 1
ATOM 1679 C CA . ALA A 1 214 ? 26.417 -36.170 26.016 1.00 21.81 214 ALA A CA 1
ATOM 1680 C C . ALA A 1 214 ? 27.970 -36.089 25.894 1.00 21.81 214 ALA A C 1
ATOM 1682 O O . ALA A 1 214 ? 28.503 -36.679 24.961 1.00 21.81 214 ALA A O 1
ATOM 1683 N N . GLU A 1 215 ? 28.636 -35.453 26.873 1.00 22.00 215 GLU A N 1
ATOM 1684 C CA . GLU A 1 215 ? 30.081 -35.533 27.218 1.00 22.00 215 GLU A CA 1
ATOM 1685 C C . GLU A 1 215 ? 31.075 -35.007 26.141 1.00 22.00 215 GLU A C 1
ATOM 1687 O O . GLU A 1 215 ? 31.092 -35.466 25.004 1.00 22.00 215 GLU A O 1
ATOM 1692 N N . ASP A 1 216 ? 31.775 -33.879 26.352 1.00 21.25 216 ASP A N 1
ATOM 1693 C CA . ASP A 1 216 ? 32.893 -33.604 27.301 1.00 21.25 216 ASP A CA 1
ATOM 1694 C C . ASP A 1 216 ? 34.229 -34.226 26.804 1.00 21.25 216 ASP A C 1
ATOM 1696 O O . ASP A 1 216 ? 34.218 -35.340 26.294 1.00 21.25 216 ASP A O 1
ATOM 1700 N N . VAL A 1 217 ? 35.427 -33.617 26.885 1.00 22.53 217 VAL A N 1
ATOM 1701 C CA . VAL A 1 217 ? 35.913 -32.312 27.403 1.00 22.53 217 VAL A CA 1
ATOM 1702 C C . VAL A 1 217 ? 37.359 -32.071 26.870 1.00 22.53 217 VAL A C 1
ATOM 1704 O O . VAL A 1 217 ? 37.973 -33.025 26.400 1.00 22.53 217 VAL A O 1
ATOM 1707 N N . GLU A 1 218 ? 37.892 -30.838 26.990 1.00 23.19 218 GLU A N 1
ATOM 1708 C CA . GLU A 1 218 ? 39.325 -30.437 26.839 1.00 23.19 218 GLU A CA 1
ATOM 1709 C C . GLU A 1 218 ? 40.030 -30.681 25.475 1.00 23.19 218 GLU A C 1
ATOM 1711 O O . GLU A 1 218 ? 39.571 -31.436 24.625 1.00 23.19 218 GLU A O 1
ATOM 1716 N N . GLU A 1 219 ? 41.229 -30.163 25.194 1.00 21.16 219 GLU A N 1
ATOM 1717 C CA . GLU A 1 219 ? 41.894 -28.842 25.259 1.00 21.16 219 GLU A CA 1
ATOM 1718 C C . GLU A 1 219 ? 43.307 -29.075 24.636 1.00 21.16 219 GLU A C 1
ATOM 1720 O O . GLU A 1 219 ? 43.674 -30.207 24.325 1.00 21.16 219 GLU A O 1
ATOM 1725 N N . GLU A 1 220 ? 44.092 -28.014 24.445 1.00 22.28 220 GLU A N 1
ATOM 1726 C CA . GLU A 1 220 ? 45.535 -28.002 24.122 1.00 22.28 220 GLU A CA 1
ATOM 1727 C C . GLU A 1 220 ? 46.031 -28.368 22.697 1.00 22.28 220 GLU A C 1
ATOM 1729 O O . GLU A 1 220 ? 45.958 -29.486 22.191 1.00 22.28 220 GLU A O 1
ATOM 1734 N N . ILE A 1 221 ? 46.684 -27.366 22.092 1.00 28.55 221 ILE A N 1
ATOM 1735 C CA . ILE A 1 221 ? 47.737 -27.484 21.071 1.00 28.55 221 ILE A CA 1
ATOM 1736 C C . ILE A 1 221 ? 49.035 -27.076 21.783 1.00 28.55 221 ILE A C 1
ATOM 1738 O O . ILE A 1 221 ? 49.062 -25.989 22.366 1.00 28.55 221 ILE A O 1
ATOM 1742 N N . PRO A 1 222 ? 50.099 -27.895 21.764 1.00 30.72 222 PRO A N 1
ATOM 1743 C CA . PRO A 1 222 ? 51.327 -27.527 21.030 1.00 30.72 222 PRO A CA 1
ATOM 1744 C C . PRO A 1 222 ? 52.027 -28.785 20.434 1.00 30.72 222 PRO A C 1
ATOM 1746 O O . PRO A 1 222 ? 51.630 -29.905 20.723 1.00 30.72 222 PRO A O 1
ATOM 1749 N N . SER A 1 223 ? 53.053 -28.757 19.576 1.00 22.25 223 SER A N 1
ATOM 1750 C CA . SER A 1 223 ? 53.905 -27.709 18.978 1.00 22.25 223 SER A CA 1
ATOM 1751 C C . SER A 1 223 ? 54.843 -28.364 17.944 1.00 22.25 223 SER A C 1
ATOM 1753 O O . SER A 1 223 ? 55.216 -29.507 18.172 1.00 22.25 223 SER A O 1
ATOM 1755 N N . GLN A 1 224 ? 55.349 -27.586 16.967 1.00 23.39 224 GLN A N 1
ATOM 1756 C CA . GLN A 1 224 ? 56.711 -27.708 16.374 1.00 23.39 224 GLN A CA 1
ATOM 1757 C C . GLN A 1 224 ? 57.071 -29.005 15.584 1.00 23.39 224 GLN A C 1
ATOM 1759 O O . GLN A 1 224 ? 56.516 -30.068 15.819 1.00 23.39 224 GLN A O 1
ATOM 1764 N N . SER A 1 225 ? 57.994 -29.004 14.612 1.00 23.80 225 SER A N 1
ATOM 1765 C CA . SER A 1 225 ? 58.653 -27.924 13.845 1.00 23.80 225 SER A CA 1
ATOM 1766 C C . SER A 1 225 ? 59.343 -28.498 12.581 1.00 23.80 225 SER A C 1
ATOM 1768 O O . SER A 1 225 ? 59.394 -29.714 12.421 1.00 23.80 225 SER A O 1
ATOM 1770 N N . ASP A 1 226 ? 59.871 -27.598 11.735 1.00 23.91 226 ASP A N 1
ATOM 1771 C CA . ASP A 1 226 ? 60.996 -27.765 10.782 1.00 23.91 226 ASP A CA 1
ATOM 1772 C C . ASP A 1 226 ? 60.799 -28.702 9.551 1.00 23.91 226 ASP A C 1
ATOM 1774 O O . ASP A 1 226 ? 60.384 -29.849 9.664 1.00 23.91 226 ASP A O 1
ATOM 1778 N N . GLU A 1 227 ? 60.861 -28.205 8.300 1.00 24.81 227 GLU A N 1
ATOM 1779 C CA . GLU A 1 227 ? 62.065 -27.893 7.473 1.00 24.81 227 GLU A CA 1
ATOM 1780 C C . GLU A 1 227 ? 62.827 -29.170 7.006 1.00 24.81 227 GLU A C 1
ATOM 1782 O O . GLU A 1 227 ? 63.046 -30.074 7.799 1.00 24.81 227 GLU A O 1
ATOM 1787 N N . VAL A 1 228 ? 63.250 -29.386 5.743 1.00 25.77 228 VAL A N 1
ATOM 1788 C CA . VAL A 1 228 ? 63.506 -28.516 4.564 1.00 25.77 228 VAL A CA 1
ATOM 1789 C C . VAL A 1 228 ? 63.264 -29.301 3.238 1.00 25.77 228 VAL A C 1
ATOM 1791 O O . VAL A 1 228 ? 63.288 -30.527 3.237 1.00 25.77 228 VAL A O 1
ATOM 1794 N N . ASP A 1 229 ? 63.078 -28.581 2.120 1.00 22.69 229 ASP A N 1
ATOM 1795 C CA . ASP A 1 229 ? 63.341 -28.920 0.694 1.00 22.69 229 ASP A CA 1
ATOM 1796 C C . ASP A 1 229 ? 63.189 -30.354 0.131 1.00 22.69 229 ASP A C 1
ATOM 1798 O O . ASP A 1 229 ? 63.946 -31.270 0.452 1.00 22.69 229 ASP A O 1
ATOM 1802 N N . SER A 1 230 ? 62.436 -30.461 -0.976 1.00 26.75 230 SER A N 1
ATOM 1803 C CA . SER A 1 230 ? 63.068 -30.618 -2.307 1.00 26.75 230 SER A CA 1
ATOM 1804 C C . SER A 1 230 ? 62.086 -30.414 -3.468 1.00 26.75 230 SER A C 1
ATOM 1806 O O . SER A 1 230 ? 60.940 -30.861 -3.457 1.00 26.75 230 SER A O 1
ATOM 1808 N N . THR A 1 231 ? 62.580 -29.744 -4.503 1.00 24.23 231 THR A N 1
ATOM 1809 C CA . THR A 1 231 ? 61.902 -29.355 -5.742 1.00 24.23 231 THR A CA 1
ATOM 1810 C C . THR A 1 231 ? 61.301 -30.507 -6.561 1.00 24.23 231 THR A C 1
ATOM 1812 O O . THR A 1 231 ? 61.967 -31.480 -6.903 1.00 24.23 231 THR A O 1
ATOM 1815 N N . SER A 1 232 ? 60.066 -30.318 -7.039 1.00 27.98 232 SER A N 1
ATOM 1816 C CA . SER A 1 232 ? 59.682 -30.738 -8.396 1.00 27.98 232 SER A CA 1
ATOM 1817 C C . SER A 1 232 ? 58.531 -29.878 -8.925 1.00 27.98 232 SER A C 1
ATOM 1819 O O . SER A 1 232 ? 57.472 -29.759 -8.312 1.00 27.98 232 SER A O 1
ATOM 1821 N N . GLU A 1 233 ? 58.754 -29.236 -10.069 1.00 26.61 233 GLU A N 1
ATOM 1822 C CA . GLU A 1 233 ? 57.721 -28.489 -10.782 1.00 26.61 233 GLU A CA 1
ATOM 1823 C C . GLU A 1 233 ? 56.810 -29.459 -11.544 1.00 26.61 233 GLU A C 1
ATOM 1825 O O . GLU A 1 233 ? 57.291 -30.310 -12.291 1.00 26.61 233 GLU A O 1
ATOM 1830 N N . THR A 1 234 ? 55.488 -29.309 -11.426 1.00 27.30 234 THR A N 1
ATOM 1831 C CA . THR A 1 234 ? 54.548 -29.707 -12.493 1.00 27.30 234 THR A CA 1
ATOM 1832 C C . THR A 1 234 ? 53.185 -29.032 -12.318 1.00 27.30 234 THR A C 1
ATOM 1834 O O . THR A 1 234 ? 52.278 -29.508 -11.639 1.00 27.30 234 THR A O 1
ATOM 1837 N N . SER A 1 235 ? 53.079 -27.860 -12.943 1.00 33.91 235 SER A N 1
ATOM 1838 C CA . SER A 1 235 ? 51.876 -27.310 -13.585 1.00 33.91 235 SER A CA 1
ATOM 1839 C C . SER A 1 235 ? 50.517 -27.999 -13.330 1.00 33.91 235 SER A C 1
ATOM 1841 O O . SER A 1 235 ? 50.100 -28.912 -14.041 1.00 33.91 235 SER A O 1
ATOM 1843 N N . SER A 1 236 ? 49.709 -27.408 -12.446 1.00 29.55 236 SER A N 1
ATOM 1844 C CA . SER A 1 236 ? 48.248 -27.386 -12.626 1.00 29.55 236 SER A CA 1
ATOM 1845 C C . SER A 1 236 ? 47.645 -26.101 -12.052 1.00 29.55 236 SER A C 1
ATOM 1847 O O . SER A 1 236 ? 47.097 -26.064 -10.949 1.00 29.55 236 SER A O 1
ATOM 1849 N N . GLU A 1 237 ? 47.737 -25.011 -12.823 1.00 31.39 237 GLU A N 1
ATOM 1850 C CA . GLU A 1 237 ? 46.985 -23.788 -12.533 1.00 31.39 237 GLU A CA 1
ATOM 1851 C C . GLU A 1 237 ? 45.483 -24.101 -12.528 1.00 31.39 237 GLU A C 1
ATOM 1853 O O . GLU A 1 237 ? 44.842 -24.247 -13.570 1.00 31.39 237 GLU A O 1
ATOM 1858 N N . LYS A 1 238 ? 44.897 -24.202 -11.331 1.00 33.50 238 LYS A N 1
ATOM 1859 C CA . LYS A 1 238 ? 43.443 -24.276 -11.179 1.00 33.50 238 LYS A CA 1
ATOM 1860 C C . LYS A 1 238 ? 42.858 -22.975 -11.742 1.00 33.50 238 LYS A C 1
ATOM 1862 O O . LYS A 1 238 ? 43.212 -21.908 -11.230 1.00 33.50 238 LYS A O 1
ATOM 1867 N N . PRO A 1 239 ? 41.964 -23.016 -12.749 1.00 32.12 239 PRO A N 1
ATOM 1868 C CA . PRO A 1 239 ? 41.423 -21.801 -13.337 1.00 32.12 239 PRO A CA 1
ATOM 1869 C C . PRO A 1 239 ? 40.713 -20.992 -12.251 1.00 32.12 239 PRO A C 1
ATOM 1871 O O . PRO A 1 239 ? 39.814 -21.497 -11.570 1.00 32.12 239 PRO A O 1
ATOM 1874 N N . LYS A 1 240 ? 41.139 -19.736 -12.071 1.00 35.91 240 LYS A N 1
ATOM 1875 C CA . LYS A 1 240 ? 40.557 -18.814 -11.091 1.00 35.91 240 LYS A CA 1
ATOM 1876 C C . LYS A 1 240 ? 39.062 -18.689 -11.377 1.00 35.91 240 LYS A C 1
ATOM 1878 O O . LYS A 1 240 ? 38.666 -18.058 -12.355 1.00 35.91 240 LYS A O 1
ATOM 1883 N N . LYS A 1 241 ? 38.233 -19.303 -10.523 1.00 34.88 241 LYS A N 1
ATOM 1884 C CA . LYS A 1 241 ? 36.771 -19.167 -10.558 1.00 34.88 241 LYS A CA 1
ATOM 1885 C C . LYS A 1 241 ? 36.452 -17.675 -10.543 1.00 34.88 241 LYS A C 1
ATOM 1887 O O . LYS A 1 241 ? 36.683 -17.016 -9.531 1.00 34.88 241 LYS A O 1
ATOM 1892 N N . GLN A 1 242 ? 35.944 -17.152 -11.657 1.00 38.12 242 GLN A N 1
ATOM 1893 C CA . GLN A 1 242 ? 35.486 -15.770 -11.716 1.00 38.12 242 GLN A CA 1
ATOM 1894 C C . GLN A 1 242 ? 34.433 -15.575 -10.625 1.00 38.12 242 GLN A C 1
ATOM 1896 O O . GLN A 1 242 ? 33.467 -16.341 -10.538 1.00 38.12 242 GLN A O 1
ATOM 1901 N N . SER A 1 243 ? 34.663 -14.587 -9.758 1.00 40.03 243 SER A N 1
ATOM 1902 C CA . SER A 1 243 ? 33.733 -14.256 -8.684 1.00 40.03 243 SER A CA 1
ATOM 1903 C C . SER A 1 243 ? 32.378 -13.929 -9.303 1.00 40.03 243 SER A C 1
ATOM 1905 O O . SER A 1 243 ? 32.274 -13.018 -10.127 1.00 40.03 243 SER A O 1
ATOM 1907 N N . LYS A 1 244 ? 31.336 -14.686 -8.942 1.00 40.34 244 LYS A N 1
ATOM 1908 C CA . LYS A 1 244 ? 29.972 -14.335 -9.346 1.00 40.34 244 LYS A CA 1
ATOM 1909 C C . LYS A 1 244 ? 29.646 -12.994 -8.680 1.00 40.34 244 LYS A C 1
ATOM 1911 O O . LYS A 1 244 ? 29.802 -12.921 -7.462 1.00 40.34 244 LYS A O 1
ATOM 1916 N N . PRO A 1 245 ? 29.196 -11.962 -9.417 1.00 45.25 245 PRO A N 1
ATOM 1917 C CA . PRO A 1 245 ? 28.877 -10.678 -8.809 1.00 45.25 245 PRO A CA 1
ATOM 1918 C C . PRO A 1 245 ? 27.759 -10.877 -7.780 1.00 45.25 245 PRO A C 1
ATOM 1920 O O . PRO A 1 245 ? 26.627 -11.217 -8.131 1.00 45.25 245 PRO A O 1
ATOM 1923 N N . SER A 1 246 ? 28.092 -10.719 -6.500 1.00 48.09 246 SER A N 1
ATOM 1924 C CA . SER A 1 246 ? 27.111 -10.718 -5.422 1.00 48.09 246 SER A CA 1
ATOM 1925 C C . SER A 1 246 ? 26.331 -9.415 -5.485 1.00 48.09 246 SER A C 1
ATOM 1927 O O . SER A 1 246 ? 26.940 -8.345 -5.475 1.00 48.09 246 SER A O 1
ATOM 1929 N N . LEU A 1 247 ? 25.001 -9.506 -5.514 1.00 52.06 247 LEU A N 1
ATOM 1930 C CA . LEU A 1 247 ? 24.130 -8.342 -5.355 1.00 52.06 247 LEU A CA 1
ATOM 1931 C C . LEU A 1 247 ? 24.540 -7.597 -4.079 1.00 52.06 247 LEU A C 1
ATOM 1933 O O . LEU A 1 247 ? 24.518 -8.180 -2.991 1.00 52.06 247 LEU A O 1
ATOM 1937 N N . ARG A 1 248 ? 24.902 -6.316 -4.204 1.00 53.50 248 ARG A N 1
ATOM 1938 C CA . ARG A 1 248 ? 24.969 -5.434 -3.039 1.00 53.50 248 ARG A CA 1
ATOM 1939 C C . ARG A 1 248 ? 23.579 -5.359 -2.418 1.00 53.50 248 ARG A C 1
ATOM 1941 O O . ARG A 1 248 ? 22.575 -5.500 -3.114 1.00 53.50 248 ARG A O 1
ATOM 1948 N N . ILE A 1 249 ? 23.568 -5.200 -1.095 1.00 51.41 249 ILE A N 1
ATOM 1949 C CA . ILE A 1 249 ? 22.409 -5.348 -0.206 1.00 51.41 249 ILE A CA 1
ATOM 1950 C C . ILE A 1 249 ? 21.193 -4.614 -0.784 1.00 51.41 249 ILE A C 1
ATOM 1952 O O . ILE A 1 249 ? 21.079 -3.397 -0.662 1.00 51.41 249 ILE A O 1
ATOM 1956 N N . ALA A 1 250 ? 20.295 -5.371 -1.412 1.00 59.72 250 ALA A N 1
ATOM 1957 C CA . ALA A 1 250 ? 19.076 -4.829 -1.984 1.00 59.72 250 ALA A CA 1
ATOM 1958 C C . ALA A 1 250 ? 18.114 -4.463 -0.848 1.00 59.72 250 ALA A C 1
ATOM 1960 O O . ALA A 1 250 ? 17.900 -5.268 0.066 1.00 59.72 250 ALA A O 1
ATOM 1961 N N . THR A 1 251 ? 17.506 -3.276 -0.886 1.00 61.47 251 THR A N 1
ATOM 1962 C CA . THR A 1 251 ? 16.485 -2.934 0.114 1.00 61.47 251 THR A CA 1
ATOM 1963 C C . THR A 1 251 ? 15.290 -3.891 -0.021 1.00 61.47 251 THR A C 1
ATOM 1965 O O . THR A 1 251 ? 15.008 -4.387 -1.116 1.00 61.47 251 THR A O 1
ATOM 1968 N N . PRO A 1 252 ? 14.508 -4.149 1.046 1.00 55.09 252 PRO A N 1
ATOM 1969 C CA . PRO A 1 252 ? 13.366 -5.069 0.977 1.00 55.09 252 PRO A CA 1
ATOM 1970 C C . PRO A 1 252 ? 12.254 -4.647 -0.006 1.00 55.09 252 PRO A C 1
ATOM 1972 O O . PRO A 1 252 ? 11.327 -5.419 -0.240 1.00 55.09 252 PRO A O 1
ATOM 1975 N N . ASN A 1 253 ? 12.324 -3.441 -0.587 1.00 65.56 253 ASN A N 1
ATOM 1976 C CA . ASN A 1 253 ? 11.413 -2.964 -1.632 1.00 65.56 253 ASN A CA 1
ATOM 1977 C C . ASN A 1 253 ? 12.041 -2.950 -3.043 1.00 65.56 253 ASN A C 1
ATOM 1979 O O . ASN A 1 253 ? 11.382 -2.480 -3.979 1.00 65.56 253 ASN A O 1
ATOM 1983 N N . ALA A 1 254 ? 13.269 -3.443 -3.217 1.00 73.00 254 ALA A N 1
ATOM 1984 C CA . ALA A 1 254 ? 13.958 -3.482 -4.502 1.00 73.00 254 ALA A CA 1
ATOM 1985 C C . ALA A 1 254 ? 13.215 -4.350 -5.534 1.00 73.00 254 ALA A C 1
ATOM 1987 O O . ALA A 1 254 ? 12.656 -5.405 -5.223 1.00 73.00 254 ALA A O 1
ATOM 1988 N N . VAL A 1 255 ? 13.216 -3.921 -6.798 1.00 76.69 255 VAL A N 1
ATOM 1989 C CA . VAL A 1 255 ? 12.608 -4.669 -7.909 1.00 76.69 255 VAL A CA 1
ATOM 1990 C C . VAL A 1 255 ? 13.709 -5.231 -8.798 1.00 76.69 255 VAL A C 1
ATOM 1992 O O . VAL A 1 255 ? 14.262 -4.521 -9.635 1.00 76.69 255 VAL A O 1
ATOM 1995 N N . VAL A 1 256 ? 13.995 -6.524 -8.641 1.00 80.12 256 VAL A N 1
ATOM 1996 C CA . VAL A 1 256 ? 14.998 -7.241 -9.441 1.00 80.12 256 VAL A CA 1
ATOM 1997 C C . VAL A 1 256 ? 14.344 -7.923 -10.649 1.00 80.12 256 VAL A C 1
ATOM 1999 O O . VAL A 1 256 ? 13.350 -8.649 -10.523 1.00 80.12 256 VAL A O 1
ATOM 2002 N N . LYS A 1 257 ? 14.907 -7.704 -11.842 1.00 81.81 257 LYS A N 1
ATOM 2003 C CA . LYS A 1 257 ? 14.544 -8.380 -13.094 1.00 81.81 257 LYS A CA 1
ATOM 2004 C C . LYS A 1 257 ? 15.788 -8.754 -13.887 1.00 81.81 257 LYS A C 1
ATOM 2006 O O . LYS A 1 257 ? 16.542 -7.889 -14.315 1.00 81.81 257 LYS A O 1
ATOM 2011 N N . ARG A 1 258 ? 15.967 -10.054 -14.126 1.00 77.75 258 ARG A N 1
ATOM 2012 C CA . ARG A 1 258 ? 17.044 -10.591 -14.962 1.00 77.75 258 ARG A CA 1
ATOM 2013 C C . ARG A 1 258 ? 16.557 -10.853 -16.382 1.00 77.75 258 ARG A C 1
ATOM 2015 O O . ARG A 1 258 ? 15.498 -11.448 -16.575 1.00 77.75 258 ARG A O 1
ATOM 2022 N N . LEU A 1 259 ? 17.365 -10.441 -17.349 1.00 72.56 259 LEU A N 1
ATOM 2023 C CA . LEU A 1 259 ? 17.267 -10.776 -18.761 1.00 72.56 259 LEU A CA 1
ATOM 2024 C C . LEU A 1 259 ? 18.434 -11.716 -19.093 1.00 72.56 259 LEU A C 1
ATOM 2026 O O . LEU A 1 259 ? 19.570 -11.448 -18.702 1.00 72.56 259 LEU A O 1
ATOM 2030 N N . LYS A 1 260 ? 18.160 -12.846 -19.748 1.00 66.38 260 LYS A N 1
ATOM 2031 C CA . LYS A 1 260 ? 19.190 -13.807 -20.173 1.00 66.38 260 LYS A CA 1
ATOM 2032 C C . LYS A 1 260 ? 19.507 -13.608 -21.655 1.00 66.38 260 LYS A C 1
ATOM 2034 O O . LYS A 1 260 ? 18.602 -13.330 -22.433 1.00 66.38 260 LYS A O 1
ATOM 2039 N N . PHE A 1 261 ? 20.774 -13.786 -22.007 1.00 64.94 261 PHE A N 1
ATOM 2040 C CA . PHE A 1 261 ? 21.320 -13.733 -23.360 1.00 64.94 261 PHE A CA 1
ATOM 2041 C C . PHE A 1 261 ? 22.186 -14.989 -23.535 1.00 64.94 261 PHE A C 1
ATOM 2043 O O . PHE A 1 261 ? 23.367 -14.984 -23.187 1.00 64.94 261 PHE A O 1
ATOM 2050 N N . GLY A 1 262 ? 21.573 -16.102 -23.954 1.00 61.16 262 GLY A N 1
ATOM 2051 C CA . GLY A 1 262 ? 22.206 -17.423 -23.850 1.00 61.16 262 GLY A CA 1
ATOM 2052 C C . GLY A 1 262 ? 22.579 -17.754 -22.397 1.00 61.16 262 GLY A C 1
ATOM 2053 O O . GLY A 1 262 ? 21.741 -17.638 -21.497 1.00 61.16 262 GLY A O 1
ATOM 2054 N N . ASP A 1 263 ? 23.843 -18.113 -22.169 1.00 54.78 263 ASP A N 1
ATOM 2055 C CA . ASP A 1 263 ? 24.384 -18.449 -20.842 1.00 54.78 263 ASP A CA 1
ATOM 2056 C C . ASP A 1 263 ? 24.658 -17.220 -19.951 1.00 54.78 263 ASP A C 1
ATOM 2058 O O . ASP A 1 263 ? 24.696 -17.321 -18.719 1.00 54.78 263 ASP A O 1
ATOM 2062 N N . ALA A 1 264 ? 24.805 -16.037 -20.555 1.00 62.03 264 ALA A N 1
ATOM 2063 C CA . ALA A 1 264 ? 25.013 -14.773 -19.856 1.00 62.03 264 ALA A CA 1
ATOM 2064 C C . ALA A 1 264 ? 23.681 -14.052 -19.560 1.00 62.03 264 ALA A C 1
ATOM 2066 O O . ALA A 1 264 ? 22.591 -14.495 -19.928 1.00 62.03 264 ALA A O 1
ATOM 2067 N N . GLY A 1 265 ? 23.720 -12.925 -18.844 1.00 72.50 265 GLY A N 1
ATOM 2068 C CA . GLY A 1 265 ? 22.502 -12.157 -18.581 1.00 72.50 265 GLY A CA 1
ATOM 2069 C C . GLY A 1 265 ? 22.717 -10.875 -17.792 1.00 72.50 265 GLY A C 1
ATOM 2070 O O . GLY A 1 265 ? 23.420 -10.893 -16.785 1.00 72.50 265 GLY A O 1
ATOM 2071 N N . VAL A 1 266 ? 22.048 -9.799 -18.213 1.00 79.62 266 VAL A N 1
ATOM 2072 C CA . VAL A 1 266 ? 21.973 -8.537 -17.464 1.00 79.62 266 VAL A CA 1
ATOM 2073 C C . VAL A 1 266 ? 20.894 -8.648 -16.387 1.00 79.62 266 VAL A C 1
ATOM 2075 O O . VAL A 1 266 ? 19.775 -9.093 -16.653 1.00 79.62 266 VAL A O 1
ATOM 2078 N N . THR A 1 267 ? 21.200 -8.210 -15.170 1.00 83.00 267 THR A N 1
ATOM 2079 C CA . THR A 1 267 ? 20.216 -8.100 -14.085 1.00 83.00 267 THR A CA 1
ATOM 2080 C C . THR A 1 267 ? 19.947 -6.636 -13.777 1.00 83.00 267 THR A C 1
ATOM 2082 O O . THR A 1 267 ? 20.835 -5.940 -13.310 1.00 83.00 267 THR A O 1
ATOM 2085 N N . CYS A 1 268 ? 18.726 -6.160 -13.998 1.00 84.88 268 CYS A N 1
ATOM 2086 C CA . CYS A 1 268 ? 18.318 -4.826 -13.570 1.00 84.88 268 CYS A CA 1
ATOM 2087 C C . CYS A 1 268 ? 17.749 -4.881 -12.150 1.00 84.88 268 CYS A C 1
ATOM 2089 O O . CYS A 1 268 ? 16.772 -5.590 -11.898 1.00 84.88 268 CYS A O 1
ATOM 2091 N N . CYS A 1 269 ? 18.341 -4.118 -11.237 1.00 85.44 269 CYS A N 1
ATOM 2092 C CA . CYS A 1 269 ? 17.866 -3.909 -9.876 1.00 85.44 269 CYS A CA 1
ATOM 2093 C C . CYS A 1 269 ? 17.374 -2.463 -9.739 1.00 85.44 269 CYS A C 1
ATOM 2095 O O . CYS A 1 269 ? 18.136 -1.527 -9.962 1.00 85.44 269 CYS A O 1
ATOM 2097 N N . LEU A 1 270 ? 16.099 -2.253 -9.413 1.00 86.44 270 LEU A N 1
ATOM 2098 C CA . LEU A 1 270 ? 15.572 -0.915 -9.132 1.00 86.44 270 LEU A CA 1
ATOM 2099 C C . LEU A 1 270 ? 15.434 -0.734 -7.629 1.00 86.44 270 LEU A C 1
ATOM 2101 O O . LEU A 1 270 ? 14.573 -1.373 -7.018 1.00 86.44 270 LEU A O 1
ATOM 2105 N N . ASP A 1 271 ? 16.244 0.156 -7.066 1.00 82.94 271 ASP A N 1
ATOM 2106 C CA . ASP A 1 271 ? 16.393 0.313 -5.622 1.00 82.94 271 ASP A CA 1
ATOM 2107 C C . ASP A 1 271 ? 16.472 1.786 -5.188 1.00 82.94 271 ASP A C 1
ATOM 2109 O O . ASP A 1 271 ? 16.504 2.701 -6.013 1.00 82.94 271 ASP A O 1
ATOM 2113 N N . HIS A 1 272 ? 16.443 2.011 -3.881 1.00 80.12 272 HIS A N 1
ATOM 2114 C CA . HIS A 1 272 ? 16.480 3.312 -3.227 1.00 80.12 272 HIS A CA 1
ATOM 2115 C C . HIS A 1 272 ? 17.920 3.661 -2.831 1.00 80.12 272 HIS A C 1
ATOM 2117 O O . HIS A 1 272 ? 18.408 3.196 -1.803 1.00 80.12 272 HIS A O 1
ATOM 2123 N N . LEU A 1 273 ? 18.611 4.455 -3.661 1.00 79.38 273 LEU A N 1
ATOM 2124 C CA . LEU A 1 273 ? 20.018 4.842 -3.447 1.00 79.38 273 LEU A CA 1
ATOM 2125 C C . LEU A 1 273 ? 20.175 6.283 -2.915 1.00 79.38 273 LEU A C 1
ATOM 2127 O O . LEU A 1 273 ? 21.282 6.815 -2.900 1.00 79.38 273 LEU A O 1
ATOM 2131 N N . GLY A 1 274 ? 19.077 6.915 -2.479 1.00 74.88 274 GLY A N 1
ATOM 2132 C CA . GLY A 1 274 ? 19.047 8.308 -2.018 1.00 74.88 274 GLY A CA 1
ATOM 2133 C C . GLY A 1 274 ? 18.898 9.326 -3.154 1.00 74.88 274 GLY A C 1
ATOM 2134 O O . GLY A 1 274 ? 19.114 9.015 -4.323 1.00 74.88 274 GLY A O 1
ATOM 2135 N N . GLU A 1 275 ? 18.488 10.553 -2.825 1.00 80.81 275 GLU A N 1
ATOM 2136 C CA . GLU A 1 275 ? 18.174 11.584 -3.834 1.00 80.81 275 GLU A CA 1
ATOM 2137 C C . GLU A 1 275 ? 19.431 12.132 -4.528 1.00 80.81 275 GLU A C 1
ATOM 2139 O O . GLU A 1 275 ? 19.394 12.367 -5.735 1.00 80.81 275 GLU A O 1
ATOM 2144 N N . ASP A 1 276 ? 20.543 12.230 -3.792 1.00 80.06 276 ASP A N 1
ATOM 2145 C CA . ASP A 1 276 ? 21.867 12.646 -4.284 1.00 80.06 276 ASP A CA 1
ATOM 2146 C C . ASP A 1 276 ? 22.687 11.491 -4.906 1.00 80.06 276 ASP A C 1
ATOM 2148 O O . ASP A 1 276 ? 23.808 11.690 -5.374 1.00 80.06 276 ASP A O 1
ATOM 2152 N N . GLY A 1 277 ? 22.153 10.263 -4.892 1.00 80.88 277 GLY A N 1
ATOM 2153 C CA . GLY A 1 277 ? 22.793 9.089 -5.491 1.00 80.88 277 GLY A CA 1
ATOM 2154 C C . GLY A 1 277 ? 22.705 9.089 -7.026 1.00 80.88 277 GLY A C 1
ATOM 2155 O O . GLY A 1 277 ? 21.762 9.653 -7.588 1.00 80.88 277 GLY A O 1
ATOM 2156 N N . PRO A 1 278 ? 23.628 8.412 -7.737 1.00 86.06 278 PRO A N 1
ATOM 2157 C CA . PRO A 1 278 ? 23.644 8.393 -9.201 1.00 86.06 278 PRO A CA 1
ATOM 2158 C C . PRO A 1 278 ? 22.360 7.789 -9.791 1.00 86.06 278 PRO A C 1
ATOM 2160 O O . PRO A 1 278 ? 21.719 6.935 -9.181 1.00 86.06 278 PRO A O 1
ATOM 2163 N N . GLU A 1 279 ? 21.991 8.209 -11.006 1.00 88.38 279 GLU A N 1
ATOM 2164 C CA . GLU A 1 279 ? 20.797 7.723 -11.721 1.00 88.38 279 GLU A CA 1
ATOM 2165 C C . GLU A 1 279 ? 20.808 6.211 -11.964 1.00 88.38 279 GLU A C 1
ATOM 2167 O O . GLU A 1 279 ? 19.799 5.521 -11.780 1.00 88.38 279 GLU A O 1
ATOM 2172 N N . CYS A 1 280 ? 21.961 5.718 -12.398 1.00 88.94 280 CYS A N 1
ATOM 2173 C CA . CYS A 1 280 ? 22.259 4.319 -12.622 1.00 88.94 280 CYS A CA 1
ATOM 2174 C C . CYS A 1 280 ? 23.730 4.046 -12.310 1.00 88.94 280 CYS A C 1
ATOM 2176 O O . CYS A 1 280 ? 24.562 4.954 -12.321 1.00 88.94 280 CYS A O 1
ATOM 2178 N N . MET A 1 281 ? 24.035 2.787 -12.019 1.00 86.12 281 MET A N 1
ATOM 2179 C CA . MET A 1 281 ? 25.399 2.278 -11.903 1.00 86.12 281 MET A CA 1
ATOM 2180 C C . MET A 1 281 ? 25.437 0.814 -12.336 1.00 86.12 281 MET A C 1
ATOM 2182 O O . MET A 1 281 ? 24.456 0.086 -12.156 1.00 86.12 281 MET A O 1
ATOM 2186 N N . THR A 1 282 ? 26.580 0.370 -12.845 1.00 84.50 282 THR A N 1
ATOM 2187 C CA . THR A 1 282 ? 26.818 -1.027 -13.212 1.00 84.50 282 THR A CA 1
ATOM 2188 C C . THR A 1 282 ? 27.855 -1.665 -12.300 1.00 84.50 282 THR A C 1
ATOM 2190 O O . THR A 1 282 ? 28.940 -1.124 -12.107 1.00 84.50 282 THR A O 1
ATOM 2193 N N . GLU A 1 283 ? 27.549 -2.859 -11.792 1.00 81.50 283 GLU A N 1
ATOM 2194 C CA . GLU A 1 283 ? 28.504 -3.723 -11.095 1.00 81.50 283 GLU A CA 1
ATOM 2195 C C . GLU A 1 283 ? 28.527 -5.097 -11.779 1.00 81.50 283 GLU A C 1
ATOM 2197 O O . GLU A 1 283 ? 27.625 -5.925 -11.616 1.00 81.50 283 GLU A O 1
ATOM 2202 N N . GLY A 1 284 ? 29.554 -5.336 -12.600 1.00 77.56 284 GLY A N 1
ATOM 2203 C CA . GLY A 1 284 ? 29.671 -6.553 -13.404 1.00 77.56 284 GLY A CA 1
ATOM 2204 C C . GLY A 1 284 ? 28.519 -6.687 -14.404 1.00 77.56 284 GLY A C 1
ATOM 2205 O O . GLY A 1 284 ? 28.480 -5.991 -15.411 1.00 77.56 284 GLY A O 1
ATOM 2206 N N . THR A 1 285 ? 27.573 -7.588 -14.129 1.00 80.94 285 THR A N 1
ATOM 2207 C CA . THR A 1 285 ? 26.389 -7.829 -14.978 1.00 80.94 285 THR A CA 1
ATOM 2208 C C . THR A 1 285 ? 25.089 -7.268 -14.390 1.00 80.94 285 THR A C 1
ATOM 2210 O O . THR A 1 285 ? 24.003 -7.512 -14.928 1.00 80.94 285 THR A O 1
ATOM 2213 N N . ILE A 1 286 ? 25.175 -6.531 -13.279 1.00 82.69 286 ILE A N 1
ATOM 2214 C CA . ILE A 1 286 ? 24.029 -5.961 -12.570 1.00 82.69 286 ILE A CA 1
ATOM 2215 C C . ILE A 1 286 ? 23.975 -4.455 -12.843 1.00 82.69 286 ILE A C 1
ATOM 2217 O O . ILE A 1 286 ? 24.924 -3.738 -12.548 1.00 82.69 286 ILE A O 1
ATOM 2221 N N . ILE A 1 287 ? 22.850 -3.984 -13.379 1.00 88.44 287 ILE A N 1
ATOM 2222 C CA . ILE A 1 287 ? 22.531 -2.564 -13.549 1.00 88.44 287 ILE A CA 1
ATOM 2223 C C . ILE A 1 287 ? 21.612 -2.157 -12.400 1.00 88.44 287 ILE A C 1
ATOM 2225 O O . ILE A 1 287 ? 20.463 -2.605 -12.342 1.00 88.44 287 ILE A O 1
ATOM 2229 N N . TYR A 1 288 ? 22.084 -1.292 -11.510 1.00 86.19 288 TYR A N 1
ATOM 2230 C CA . TYR A 1 288 ? 21.242 -0.659 -10.501 1.00 86.19 288 TYR A CA 1
ATOM 2231 C C . TYR A 1 288 ? 20.670 0.647 -11.053 1.00 86.19 288 TYR A C 1
ATOM 2233 O O . TYR A 1 288 ? 21.372 1.419 -11.703 1.00 86.19 288 TYR A O 1
ATOM 2241 N N . ILE A 1 289 ? 19.389 0.896 -10.795 1.00 89.50 289 ILE A N 1
ATOM 2242 C CA . ILE A 1 289 ? 18.667 2.109 -11.191 1.00 89.50 289 ILE A CA 1
ATOM 2243 C C . ILE A 1 289 ? 18.067 2.733 -9.934 1.00 89.50 289 ILE A C 1
ATOM 2245 O O . ILE A 1 289 ? 17.295 2.085 -9.219 1.00 89.50 289 ILE A O 1
ATOM 2249 N N . ASN A 1 290 ? 18.404 3.996 -9.685 1.00 86.88 290 ASN A N 1
ATOM 2250 C CA . ASN A 1 290 ? 17.987 4.720 -8.494 1.00 86.88 290 ASN A CA 1
ATOM 2251 C C . ASN A 1 290 ? 16.547 5.242 -8.626 1.00 86.88 290 ASN A C 1
ATOM 2253 O O . ASN A 1 290 ? 16.235 6.063 -9.491 1.00 86.88 290 ASN A O 1
ATOM 2257 N N . ARG A 1 291 ? 15.666 4.784 -7.734 1.00 85.25 291 ARG A N 1
ATOM 2258 C CA . ARG A 1 291 ? 14.257 5.200 -7.655 1.00 85.25 291 ARG A CA 1
ATOM 2259 C C . ARG A 1 291 ? 14.059 6.576 -7.023 1.00 85.25 291 ARG A C 1
ATOM 2261 O O . ARG A 1 291 ? 13.016 7.194 -7.248 1.00 85.25 291 ARG A O 1
ATOM 2268 N N . ASP A 1 292 ? 15.016 7.041 -6.227 1.00 83.31 292 ASP A N 1
ATOM 2269 C CA . ASP A 1 292 ? 14.908 8.307 -5.501 1.00 83.31 292 ASP A CA 1
ATOM 2270 C C . ASP A 1 292 ? 15.394 9.508 -6.302 1.00 83.31 292 ASP A C 1
ATOM 2272 O O . ASP A 1 292 ? 14.949 10.625 -6.035 1.00 83.31 292 ASP A O 1
ATOM 2276 N N . HIS A 1 293 ? 16.214 9.280 -7.331 1.00 89.88 293 HIS A N 1
ATOM 2277 C CA . HIS A 1 293 ? 16.754 10.353 -8.152 1.00 89.88 293 HIS A CA 1
ATOM 2278 C C . HIS A 1 293 ? 15.635 11.250 -8.733 1.00 89.88 293 HIS A C 1
ATOM 2280 O O . HIS A 1 293 ? 14.649 10.731 -9.286 1.00 89.88 293 HIS A O 1
ATOM 2286 N N . PRO A 1 294 ? 15.767 12.593 -8.686 1.00 88.06 294 PRO A N 1
ATOM 2287 C CA . PRO A 1 294 ? 14.719 13.520 -9.117 1.00 88.06 294 PRO A CA 1
ATOM 2288 C C . PRO A 1 294 ? 14.185 13.274 -10.537 1.00 88.06 294 PRO A C 1
ATOM 2290 O O . PRO A 1 294 ? 12.975 13.382 -10.766 1.00 88.06 294 PRO A O 1
ATOM 2293 N N . LEU A 1 295 ? 15.045 12.878 -11.487 1.00 89.25 295 LEU A N 1
ATOM 2294 C CA . LEU A 1 295 ? 14.603 12.538 -12.848 1.00 89.25 295 LEU A CA 1
ATOM 2295 C C . LEU A 1 295 ? 13.753 11.259 -12.890 1.00 89.25 295 LEU A C 1
ATOM 2297 O O . LEU A 1 295 ? 12.732 11.234 -13.575 1.00 89.25 295 LEU A O 1
ATOM 2301 N N . TYR A 1 296 ? 14.095 10.224 -12.116 1.00 88.94 296 TYR A N 1
ATOM 2302 C CA . TYR A 1 296 ? 13.284 9.005 -12.048 1.00 88.94 296 TYR A CA 1
ATOM 2303 C C . TYR A 1 296 ? 11.878 9.317 -11.511 1.00 88.94 296 TYR A C 1
ATOM 2305 O O . TYR A 1 296 ? 10.869 8.922 -12.107 1.00 88.94 296 TYR A O 1
ATOM 2313 N N . ARG A 1 297 ? 11.793 10.101 -10.428 1.00 86.88 297 ARG A N 1
ATOM 2314 C CA . ARG A 1 297 ? 10.517 10.540 -9.834 1.00 86.88 297 ARG A CA 1
ATOM 2315 C C . ARG A 1 297 ? 9.693 11.427 -10.778 1.00 86.88 297 ARG A C 1
ATOM 2317 O O . ARG A 1 297 ? 8.462 11.337 -10.784 1.00 86.88 297 ARG A O 1
ATOM 2324 N N . ARG A 1 298 ? 10.344 12.262 -11.596 1.00 89.50 298 ARG A N 1
ATOM 2325 C CA . ARG A 1 298 ? 9.699 13.079 -12.639 1.00 89.50 298 ARG A CA 1
ATOM 2326 C C . ARG A 1 298 ? 9.079 12.208 -13.734 1.00 89.50 298 ARG A C 1
ATOM 2328 O O . ARG A 1 298 ? 7.884 12.348 -14.003 1.00 89.50 298 ARG A O 1
ATOM 2335 N N . GLU A 1 299 ? 9.851 11.295 -14.319 1.00 90.62 299 GLU A N 1
ATOM 2336 C CA . GLU A 1 299 ? 9.403 10.497 -15.469 1.00 90.62 299 GLU A CA 1
ATOM 2337 C C . GLU A 1 299 ? 8.398 9.396 -15.088 1.00 90.62 299 GLU A C 1
ATOM 2339 O O . GLU A 1 299 ? 7.498 9.086 -15.869 1.00 90.62 299 GLU A O 1
ATOM 2344 N N . THR A 1 300 ? 8.428 8.902 -13.842 1.00 89.12 300 THR A N 1
ATOM 2345 C CA . THR A 1 300 ? 7.432 7.950 -13.294 1.00 89.12 300 THR A CA 1
ATOM 2346 C C . THR A 1 300 ? 5.976 8.451 -13.400 1.00 89.12 300 THR A C 1
ATOM 2348 O O . THR A 1 300 ? 5.034 7.657 -13.382 1.00 89.12 300 THR A O 1
ATOM 2351 N N . ARG A 1 301 ? 5.749 9.765 -13.563 1.00 87.25 301 ARG A N 1
ATOM 2352 C CA . ARG A 1 301 ? 4.405 10.360 -13.710 1.00 87.25 301 ARG A CA 1
ATOM 2353 C C . ARG A 1 301 ? 3.672 9.940 -14.991 1.00 87.25 301 ARG A C 1
ATOM 2355 O O . ARG A 1 301 ? 2.442 9.947 -14.998 1.00 87.25 301 ARG A O 1
ATOM 2362 N N . LYS A 1 302 ? 4.388 9.596 -16.068 1.00 90.62 302 LYS A N 1
ATOM 2363 C CA . LYS A 1 302 ? 3.811 9.163 -17.354 1.00 90.62 302 LYS A CA 1
ATOM 2364 C C . LYS A 1 302 ? 4.367 7.789 -17.715 1.00 90.62 302 LYS A C 1
ATOM 2366 O O . LYS A 1 302 ? 5.575 7.639 -17.827 1.00 90.62 302 LYS A O 1
ATOM 2371 N N . ARG A 1 303 ? 3.501 6.797 -17.962 1.00 88.31 303 ARG A N 1
ATOM 2372 C CA . ARG A 1 303 ? 3.926 5.404 -18.226 1.00 88.31 303 ARG A CA 1
ATOM 2373 C C . ARG A 1 303 ? 4.974 5.297 -19.341 1.00 88.31 303 ARG A C 1
ATOM 2375 O O . ARG A 1 303 ? 5.977 4.622 -19.158 1.00 88.31 303 ARG A O 1
ATOM 2382 N N . GLU A 1 304 ? 4.740 5.944 -20.478 1.00 89.88 304 GLU A N 1
ATOM 2383 C CA . GLU A 1 304 ? 5.643 5.879 -21.636 1.00 89.88 304 GLU A CA 1
ATOM 2384 C C . GLU A 1 304 ? 6.999 6.522 -21.341 1.00 89.88 304 GLU A C 1
ATOM 2386 O O . GLU A 1 304 ? 8.032 5.934 -21.646 1.00 89.88 304 GLU A O 1
ATOM 2391 N N . ALA A 1 305 ? 6.999 7.677 -20.672 1.00 91.31 305 ALA A N 1
ATOM 2392 C CA . ALA A 1 305 ? 8.221 8.372 -20.282 1.00 91.31 305 ALA A CA 1
ATOM 2393 C C . ALA A 1 305 ? 9.010 7.594 -19.212 1.00 91.31 305 ALA A C 1
ATOM 2395 O O . ALA A 1 305 ? 10.234 7.527 -19.271 1.00 91.31 305 ALA A O 1
ATOM 2396 N N . HIS A 1 306 ? 8.318 6.916 -18.291 1.00 92.19 306 HIS A N 1
ATOM 2397 C CA . HIS A 1 306 ? 8.927 6.009 -17.315 1.00 92.19 306 HIS A CA 1
ATOM 2398 C C . HIS A 1 306 ? 9.631 4.824 -17.989 1.00 92.19 306 HIS A C 1
ATOM 2400 O O . HIS A 1 306 ? 10.784 4.539 -17.670 1.00 92.19 306 HIS A O 1
ATOM 2406 N N . ILE A 1 307 ? 8.970 4.174 -18.955 1.00 92.94 307 ILE A N 1
ATOM 2407 C CA . ILE A 1 307 ? 9.547 3.072 -19.745 1.00 92.94 307 ILE A CA 1
ATOM 2408 C C . ILE A 1 307 ? 10.736 3.571 -20.574 1.00 92.94 307 ILE A C 1
ATOM 2410 O O . ILE A 1 307 ? 11.774 2.913 -20.593 1.00 92.94 307 ILE A O 1
ATOM 2414 N N . LEU A 1 308 ? 10.613 4.736 -21.219 1.00 92.75 308 LEU A N 1
ATOM 2415 C CA . LEU A 1 308 ? 11.691 5.361 -21.989 1.00 92.75 308 LEU A CA 1
ATOM 2416 C C . LEU A 1 308 ? 12.896 5.705 -21.109 1.00 92.75 308 LEU A C 1
ATOM 2418 O O . LEU A 1 308 ? 14.022 5.413 -21.495 1.00 92.75 308 LEU A O 1
ATOM 2422 N N . ASN A 1 309 ? 12.682 6.259 -19.913 1.00 93.81 309 ASN A N 1
ATOM 2423 C CA . ASN A 1 309 ? 13.771 6.572 -18.993 1.00 93.81 309 ASN A CA 1
ATOM 2424 C C . ASN A 1 309 ? 14.467 5.302 -18.476 1.00 93.81 309 ASN A C 1
ATOM 2426 O O . ASN A 1 309 ? 15.692 5.252 -18.465 1.00 93.81 309 ASN A O 1
ATOM 2430 N N . ILE A 1 310 ? 13.718 4.249 -18.120 1.00 92.38 310 ILE A N 1
ATOM 2431 C CA . ILE A 1 310 ? 14.320 2.956 -17.752 1.00 92.38 310 ILE A CA 1
ATOM 2432 C C . ILE A 1 310 ? 15.116 2.383 -18.936 1.00 92.38 310 ILE A C 1
ATOM 2434 O O . ILE A 1 310 ? 16.261 1.979 -18.757 1.00 92.38 310 ILE A O 1
ATOM 2438 N N . ALA A 1 311 ? 14.562 2.392 -20.152 1.00 92.75 311 ALA A N 1
ATOM 2439 C CA . ALA A 1 311 ? 15.268 1.920 -21.343 1.00 92.75 311 ALA A CA 1
ATOM 2440 C C . ALA A 1 311 ? 16.529 2.751 -21.645 1.00 92.75 311 ALA A C 1
ATOM 2442 O O . ALA A 1 311 ? 17.550 2.178 -22.022 1.00 92.75 311 ALA A O 1
ATOM 2443 N N . ARG A 1 312 ? 16.499 4.076 -21.431 1.00 93.94 312 ARG A N 1
ATOM 2444 C CA . ARG A 1 312 ? 17.662 4.972 -21.567 1.00 93.94 312 ARG A CA 1
ATOM 2445 C C . ARG A 1 312 ? 18.782 4.583 -20.615 1.00 93.94 312 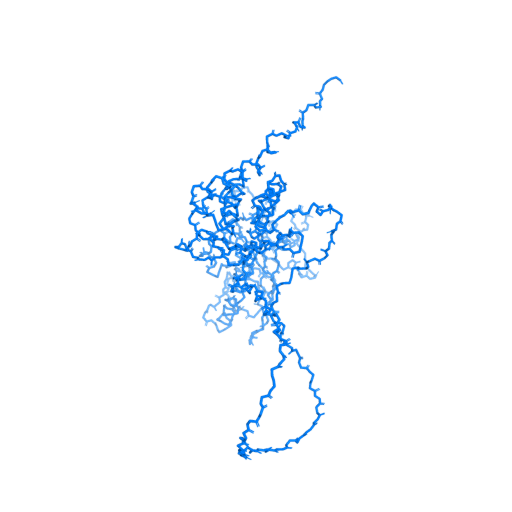ARG A C 1
ATOM 2447 O O . ARG A 1 312 ? 19.915 4.475 -21.066 1.00 93.94 312 ARG A O 1
ATOM 2454 N N . LEU A 1 313 ? 18.465 4.360 -19.340 1.00 92.81 313 LEU A N 1
ATOM 2455 C CA . LEU A 1 313 ? 19.444 3.958 -18.328 1.00 92.81 313 LEU A CA 1
ATOM 2456 C C . LEU A 1 313 ? 20.024 2.572 -18.652 1.00 92.81 313 LEU A C 1
ATOM 2458 O O . LEU A 1 313 ? 21.235 2.406 -18.684 1.00 92.81 313 LEU A O 1
ATOM 2462 N N . ILE A 1 314 ? 19.183 1.594 -19.005 1.00 90.44 314 ILE A N 1
ATOM 2463 C CA . ILE A 1 314 ? 19.650 0.247 -19.380 1.00 90.44 314 ILE A CA 1
ATOM 2464 C C . ILE A 1 314 ? 20.556 0.295 -20.623 1.00 90.44 314 ILE A C 1
ATOM 2466 O O . ILE A 1 314 ? 21.615 -0.324 -20.632 1.00 90.44 314 ILE A O 1
ATOM 2470 N N . THR A 1 315 ? 20.177 1.031 -21.673 1.00 90.25 315 THR A N 1
ATOM 2471 C CA . THR A 1 315 ? 20.989 1.146 -22.904 1.00 90.25 315 THR A CA 1
ATOM 2472 C C . THR A 1 315 ? 22.265 1.960 -22.712 1.00 90.25 315 THR A C 1
ATOM 2474 O O . THR A 1 315 ? 23.254 1.669 -23.383 1.00 90.25 315 THR A O 1
ATOM 2477 N N . GLN A 1 316 ? 22.270 2.943 -21.805 1.00 90.50 316 GLN A N 1
ATOM 2478 C CA . GLN A 1 316 ? 23.471 3.675 -21.393 1.00 90.50 316 GLN A CA 1
ATOM 2479 C C . GLN A 1 316 ? 24.496 2.705 -20.810 1.00 90.50 316 GLN A C 1
ATOM 2481 O O . GLN A 1 316 ? 25.588 2.552 -21.347 1.00 90.50 316 GLN A O 1
ATOM 2486 N N . GLU A 1 317 ? 24.094 1.992 -19.762 1.00 88.88 317 GLU A N 1
ATOM 2487 C CA . GLU A 1 317 ? 24.953 1.073 -19.027 1.00 88.88 317 GLU A CA 1
ATOM 2488 C C . GLU A 1 317 ? 25.421 -0.099 -19.901 1.00 88.88 317 GLU A C 1
ATOM 2490 O O . GLU A 1 317 ? 26.605 -0.414 -19.914 1.00 88.88 317 GLU A O 1
ATOM 2495 N N . ILE A 1 318 ? 24.548 -0.673 -20.738 1.00 85.94 318 ILE A N 1
ATOM 2496 C CA . ILE A 1 318 ? 24.943 -1.701 -21.719 1.00 85.94 318 ILE A CA 1
ATOM 2497 C C . ILE A 1 318 ? 25.962 -1.165 -22.741 1.00 85.94 318 ILE A C 1
ATOM 2499 O O . ILE A 1 318 ? 26.874 -1.891 -23.135 1.00 85.94 318 ILE A O 1
ATOM 2503 N N . SER A 1 319 ? 25.850 0.101 -23.157 1.00 86.38 319 SER A N 1
ATOM 2504 C CA . SER A 1 319 ? 26.821 0.710 -24.081 1.00 86.38 319 SER A CA 1
ATOM 2505 C C . SER A 1 319 ? 28.185 0.948 -23.423 1.00 86.38 319 SER A C 1
ATOM 2507 O O . SER A 1 319 ? 29.199 0.915 -24.124 1.00 86.38 319 SER A O 1
ATOM 2509 N N . LEU A 1 320 ? 28.205 1.163 -22.100 1.00 85.62 320 LEU A N 1
ATOM 2510 C CA . LEU A 1 320 ? 29.407 1.322 -21.275 1.00 85.62 320 LEU A CA 1
ATOM 2511 C C . LEU A 1 320 ? 30.053 -0.023 -20.902 1.00 85.62 320 LEU A C 1
ATOM 2513 O O . LEU A 1 320 ? 31.272 -0.105 -20.914 1.00 85.62 320 LEU A O 1
ATOM 2517 N N . MET A 1 321 ? 29.273 -1.092 -20.682 1.00 82.69 321 MET A N 1
ATOM 2518 C CA . MET A 1 321 ? 29.765 -2.462 -20.406 1.00 82.69 321 MET A CA 1
ATOM 2519 C C . MET A 1 321 ? 30.717 -3.028 -21.476 1.00 82.69 321 MET A C 1
ATOM 2521 O O . MET A 1 321 ? 31.374 -4.037 -21.235 1.00 82.69 321 MET A O 1
ATOM 2525 N N . LYS A 1 322 ? 30.752 -2.431 -22.672 1.00 74.81 322 LYS A N 1
ATOM 2526 C CA . LYS A 1 322 ? 31.607 -2.835 -23.797 1.00 74.81 322 LYS A CA 1
ATOM 2527 C C . LYS A 1 322 ? 32.770 -1.850 -24.015 1.00 74.81 322 LYS A C 1
ATOM 2529 O O . LYS A 1 322 ? 33.078 -1.547 -25.172 1.00 74.81 322 LYS A O 1
ATOM 2534 N N . ASP A 1 323 ? 33.290 -1.288 -22.919 1.00 74.69 323 ASP A N 1
ATOM 2535 C CA . ASP A 1 323 ? 34.453 -0.389 -22.801 1.00 74.69 323 ASP A CA 1
ATOM 2536 C C . ASP A 1 323 ? 34.748 0.435 -24.076 1.00 74.69 323 ASP A C 1
ATOM 2538 O O . ASP A 1 323 ? 35.742 0.203 -24.766 1.00 74.69 323 ASP A O 1
ATOM 2542 N N . PRO A 1 324 ? 33.845 1.358 -24.466 1.00 76.56 324 PRO A N 1
ATOM 2543 C CA . PRO A 1 324 ? 33.997 2.145 -25.686 1.00 76.56 324 PRO A CA 1
ATOM 2544 C C . PRO A 1 324 ? 35.209 3.079 -25.600 1.00 76.56 324 PRO A C 1
ATOM 2546 O O . PRO A 1 324 ? 35.342 3.842 -24.644 1.00 76.56 324 PRO A O 1
ATOM 2549 N N . GLU A 1 325 ? 36.029 3.109 -26.653 1.00 74.62 325 GLU A N 1
ATOM 2550 C CA . GLU A 1 325 ? 37.244 3.942 -26.730 1.00 74.62 325 GLU A CA 1
ATOM 2551 C C . GLU A 1 325 ? 36.951 5.452 -26.633 1.00 74.62 325 GLU A C 1
ATOM 2553 O O . GLU A 1 325 ? 37.834 6.254 -26.330 1.00 74.62 325 GLU A O 1
ATOM 2558 N N . ASN A 1 326 ? 35.709 5.866 -26.909 1.00 83.56 326 ASN A N 1
ATOM 2559 C CA . ASN A 1 326 ? 35.294 7.263 -26.897 1.00 83.56 326 ASN A CA 1
ATOM 2560 C C . ASN A 1 326 ? 33.846 7.425 -26.382 1.00 83.56 326 ASN A C 1
ATOM 2562 O O . ASN A 1 326 ? 32.945 6.742 -26.885 1.00 83.56 326 ASN A O 1
ATOM 2566 N N . PRO A 1 327 ? 33.557 8.389 -25.480 1.00 83.75 327 PRO A N 1
ATOM 2567 C CA . PRO A 1 327 ? 32.193 8.711 -25.041 1.00 83.75 327 PRO A CA 1
ATOM 2568 C C . PRO A 1 327 ? 31.192 8.970 -26.180 1.00 83.75 327 PRO A C 1
ATOM 2570 O O . PRO A 1 327 ? 30.011 8.641 -26.064 1.00 83.75 327 PRO A O 1
ATOM 2573 N N . ARG A 1 328 ? 31.651 9.517 -27.316 1.00 85.38 328 ARG A N 1
ATOM 2574 C CA . ARG A 1 328 ? 30.812 9.731 -28.507 1.00 85.38 328 ARG A CA 1
ATOM 2575 C C . ARG A 1 328 ? 30.344 8.416 -29.130 1.00 85.38 328 ARG A C 1
ATOM 2577 O O . ARG A 1 328 ? 29.241 8.355 -29.668 1.00 85.38 328 ARG A O 1
ATOM 2584 N N . GLU A 1 329 ? 31.157 7.367 -29.053 1.00 84.88 329 GLU A N 1
ATOM 2585 C CA . GLU A 1 329 ? 30.771 6.042 -29.527 1.00 84.88 329 GLU A CA 1
ATOM 2586 C C . GLU A 1 329 ? 29.711 5.427 -28.606 1.00 84.88 329 GLU A C 1
ATOM 2588 O O . GLU A 1 329 ? 28.681 4.969 -29.096 1.00 84.88 329 GLU A O 1
ATOM 2593 N N . ALA A 1 330 ? 29.897 5.520 -27.283 1.00 84.06 330 ALA A N 1
ATOM 2594 C CA . ALA A 1 330 ? 28.906 5.094 -26.290 1.00 84.06 330 ALA A CA 1
ATOM 2595 C C . ALA A 1 330 ? 27.532 5.747 -26.538 1.00 84.06 330 ALA A C 1
ATOM 2597 O O . ALA A 1 330 ? 26.511 5.062 -26.597 1.00 84.06 330 ALA A O 1
ATOM 2598 N N . TYR A 1 331 ? 27.520 7.063 -26.776 1.00 87.38 331 TYR A N 1
ATOM 2599 C CA . TYR A 1 331 ? 26.310 7.824 -27.096 1.00 87.38 331 TYR A CA 1
ATOM 2600 C C . TYR A 1 331 ? 25.652 7.382 -28.415 1.00 87.38 331 TYR A C 1
ATOM 2602 O O . TYR A 1 331 ? 24.427 7.257 -28.493 1.00 87.38 331 TYR A O 1
ATOM 2610 N N . ASN A 1 332 ? 26.446 7.107 -29.456 1.00 87.88 332 ASN A N 1
ATOM 2611 C CA . ASN A 1 332 ? 25.935 6.610 -30.736 1.00 87.88 332 ASN A CA 1
ATOM 2612 C C . ASN A 1 332 ? 25.329 5.199 -30.602 1.00 87.88 332 ASN A C 1
ATOM 2614 O O . ASN A 1 332 ? 24.241 4.956 -31.129 1.00 87.88 332 ASN A O 1
ATOM 2618 N N . ARG A 1 333 ? 25.997 4.292 -29.867 1.00 86.12 333 ARG A N 1
ATOM 2619 C CA . ARG A 1 333 ? 25.507 2.937 -29.542 1.00 86.12 333 ARG A CA 1
ATOM 2620 C C . ARG A 1 333 ? 24.169 3.018 -28.790 1.00 86.12 333 ARG A C 1
ATOM 2622 O O . ARG A 1 333 ? 23.175 2.454 -29.249 1.00 86.12 333 ARG A O 1
ATOM 2629 N N . GLN A 1 334 ? 24.108 3.815 -27.718 1.00 90.50 334 GLN A N 1
ATOM 2630 C CA . GLN A 1 334 ? 22.890 4.063 -26.938 1.00 90.50 334 GLN A CA 1
ATOM 2631 C C . GLN A 1 334 ? 21.755 4.613 -27.815 1.00 90.50 334 GLN A C 1
ATOM 2633 O O . GLN A 1 334 ? 20.630 4.121 -27.756 1.00 90.50 334 GLN A O 1
ATOM 2638 N N . SER A 1 335 ? 22.046 5.608 -28.657 1.00 89.75 335 SER A N 1
ATOM 2639 C CA . SER A 1 335 ? 21.054 6.249 -29.529 1.00 89.75 335 SER A CA 1
ATOM 2640 C C . SER A 1 335 ? 20.481 5.287 -30.575 1.00 89.75 335 SER A C 1
ATOM 2642 O O . SER A 1 335 ? 19.275 5.313 -30.831 1.00 89.75 335 SER A O 1
ATOM 2644 N N . LYS A 1 336 ? 21.314 4.408 -31.155 1.00 89.56 336 LYS A N 1
ATOM 2645 C CA . LYS A 1 336 ? 20.876 3.366 -32.101 1.00 89.56 336 LYS A CA 1
ATOM 2646 C C . LYS A 1 336 ? 19.983 2.337 -31.400 1.00 89.56 336 LYS A C 1
ATOM 2648 O O . LYS A 1 336 ? 18.855 2.126 -31.843 1.00 89.56 336 LYS A O 1
ATOM 2653 N N . LEU A 1 337 ? 20.416 1.816 -30.247 1.00 88.75 337 LEU A N 1
ATOM 2654 C CA . LEU A 1 337 ? 19.623 0.883 -29.436 1.00 88.75 337 LEU A CA 1
ATOM 2655 C C . LEU A 1 337 ? 18.280 1.478 -28.987 1.00 88.75 337 LEU A C 1
ATOM 2657 O O . LEU A 1 337 ? 17.258 0.807 -29.088 1.00 88.75 337 LEU A O 1
ATOM 2661 N N . LEU A 1 338 ? 18.246 2.734 -28.532 1.00 91.00 338 LEU A N 1
ATOM 2662 C CA . LEU A 1 338 ? 17.000 3.399 -28.136 1.00 91.00 338 LEU A CA 1
ATOM 2663 C C . LEU A 1 338 ? 16.048 3.625 -29.307 1.00 91.00 338 LEU A C 1
ATOM 2665 O O . LEU A 1 338 ? 14.842 3.434 -29.153 1.00 91.00 338 LEU A O 1
ATOM 2669 N N . ARG A 1 339 ? 16.569 4.010 -30.476 1.00 90.69 339 ARG A N 1
ATOM 2670 C CA . ARG A 1 339 ? 15.749 4.184 -31.676 1.00 90.69 339 ARG A CA 1
ATOM 2671 C C . ARG A 1 339 ? 15.104 2.864 -32.089 1.00 90.69 339 ARG A C 1
ATOM 2673 O O . ARG A 1 339 ? 13.904 2.834 -32.343 1.00 90.69 339 ARG A O 1
ATOM 2680 N N . ASP A 1 340 ? 15.873 1.781 -32.113 1.00 88.81 340 ASP A N 1
ATOM 2681 C CA . ASP A 1 340 ? 15.368 0.468 -32.516 1.00 88.81 340 ASP A CA 1
ATOM 2682 C C . ASP A 1 340 ? 14.421 -0.137 -31.464 1.00 88.81 340 ASP A C 1
ATOM 2684 O O . ASP A 1 340 ? 13.389 -0.695 -31.822 1.00 88.81 340 ASP A O 1
ATOM 2688 N N . ALA A 1 341 ? 14.672 0.095 -30.171 1.00 88.31 341 ALA A N 1
ATOM 2689 C CA . ALA A 1 341 ? 13.806 -0.324 -29.062 1.00 88.31 341 ALA A CA 1
ATOM 2690 C C . ALA A 1 341 ? 12.401 0.322 -29.075 1.00 88.31 341 ALA A C 1
ATOM 2692 O O . ALA A 1 341 ? 11.492 -0.155 -28.390 1.00 88.31 341 ALA A O 1
ATOM 2693 N N . PHE A 1 342 ? 12.211 1.425 -29.808 1.00 88.62 342 PHE A N 1
ATOM 2694 C CA . PHE A 1 342 ? 10.941 2.158 -29.874 1.00 88.62 342 PHE A CA 1
ATOM 2695 C C . PHE A 1 342 ? 10.337 2.242 -31.289 1.00 88.62 342 PHE A C 1
ATOM 2697 O O . PHE A 1 342 ? 9.190 2.672 -31.403 1.00 88.62 342 PHE A O 1
ATOM 2704 N N . LYS A 1 343 ? 11.028 1.762 -32.338 1.00 82.44 343 LYS A N 1
ATOM 2705 C CA . LYS A 1 343 ? 10.542 1.746 -33.737 1.00 82.44 343 LYS A CA 1
ATOM 2706 C C . LYS A 1 343 ? 9.183 1.058 -33.913 1.00 82.44 343 LYS A C 1
ATOM 2708 O O . LYS A 1 343 ? 8.318 1.595 -34.589 1.00 82.44 343 LYS A O 1
ATOM 2713 N N . GLU A 1 344 ? 8.962 -0.090 -33.271 1.00 58.72 344 GLU A N 1
ATOM 2714 C CA . GLU A 1 344 ? 7.696 -0.845 -33.370 1.00 58.72 344 GLU A CA 1
ATOM 2715 C C . GLU A 1 344 ? 6.516 -0.195 -32.605 1.00 58.72 344 GLU A C 1
ATOM 2717 O O . GLU A 1 344 ? 5.418 -0.752 -32.530 1.00 58.72 344 GLU A O 1
ATOM 2722 N N . GLY A 1 345 ? 6.723 0.978 -31.993 1.00 50.91 345 GLY A N 1
ATOM 2723 C CA . GLY A 1 345 ? 5.671 1.731 -31.309 1.00 50.91 345 GLY A CA 1
ATOM 2724 C C . GLY A 1 345 ? 4.630 2.332 -32.257 1.00 50.91 345 GLY A C 1
ATOM 2725 O O . GLY A 1 345 ? 3.451 2.366 -31.897 1.00 50.91 345 GLY A O 1
ATOM 2726 N N . ASP A 1 346 ? 5.059 2.752 -33.451 1.00 45.59 346 ASP A N 1
ATOM 2727 C CA . ASP A 1 346 ? 4.226 3.482 -34.417 1.00 45.59 346 ASP A CA 1
ATOM 2728 C C . ASP A 1 346 ? 3.423 2.552 -35.353 1.00 45.59 346 ASP A C 1
ATOM 2730 O O . ASP A 1 346 ? 2.328 2.908 -35.785 1.00 45.59 346 ASP A O 1
ATOM 2734 N N . ASP A 1 347 ? 3.890 1.318 -35.587 1.00 40.16 347 ASP A N 1
ATOM 2735 C CA . ASP A 1 347 ? 3.296 0.353 -36.534 1.00 40.16 347 ASP A CA 1
ATOM 2736 C C . ASP A 1 347 ? 2.262 -0.613 -35.910 1.00 40.16 347 ASP A C 1
ATOM 2738 O O . ASP A 1 347 ? 2.076 -1.754 -36.344 1.00 40.16 347 ASP A O 1
ATOM 2742 N N . LYS A 1 348 ? 1.510 -0.171 -34.892 1.00 34.31 348 LYS A N 1
ATOM 2743 C CA . LYS A 1 348 ? 0.334 -0.931 -34.429 1.00 34.31 348 LYS A CA 1
ATOM 2744 C C . LYS A 1 348 ? -0.863 -0.666 -35.347 1.00 34.31 348 LYS A C 1
ATOM 2746 O O . LYS A 1 348 ? -1.414 0.436 -35.300 1.00 34.31 348 LYS A O 1
ATOM 2751 N N . PRO A 1 349 ? -1.359 -1.660 -36.114 1.00 33.31 349 PRO A N 1
ATOM 2752 C CA . PRO A 1 349 ? -2.497 -1.448 -36.996 1.00 33.31 349 PRO A CA 1
ATOM 2753 C C . PRO A 1 349 ? -3.735 -1.059 -36.186 1.00 33.31 349 PRO A C 1
ATOM 2755 O O . PRO A 1 349 ? -4.110 -1.717 -35.207 1.00 33.31 349 PRO A O 1
ATOM 2758 N N . SER A 1 350 ? -4.389 0.015 -36.623 1.00 36.22 350 SER A N 1
ATOM 2759 C CA . SER A 1 350 ? -5.540 0.635 -35.971 1.00 36.22 350 SER A CA 1
ATOM 2760 C C . SER A 1 350 ? -6.770 -0.282 -35.973 1.00 36.22 350 SER A C 1
ATOM 2762 O O . SER A 1 350 ? -7.673 -0.194 -36.808 1.00 36.22 350 SER A O 1
ATOM 2764 N N . ARG A 1 351 ? -6.848 -1.176 -34.979 1.00 39.59 351 ARG A N 1
ATOM 2765 C CA . ARG A 1 351 ? -8.032 -2.000 -34.700 1.00 39.59 351 ARG A CA 1
ATOM 2766 C C . ARG A 1 351 ? -9.201 -1.140 -34.204 1.00 39.59 351 ARG A C 1
ATOM 2768 O O . ARG A 1 351 ? -9.491 -1.168 -33.015 1.00 39.59 351 ARG A O 1
ATOM 2775 N N . LEU A 1 352 ? -9.881 -0.425 -35.112 1.00 37.25 352 LEU A N 1
ATOM 2776 C CA . LEU A 1 352 ? -11.314 -0.068 -35.042 1.00 37.25 352 LEU A CA 1
ATOM 2777 C C . LEU A 1 352 ? -11.832 0.659 -36.309 1.00 37.25 352 LEU A C 1
ATOM 2779 O O . LEU A 1 352 ? -12.289 1.798 -36.269 1.00 37.25 352 LEU A O 1
ATOM 2783 N N . LYS A 1 353 ? -11.889 -0.057 -37.440 1.00 37.91 353 LYS A N 1
ATOM 2784 C CA . LYS A 1 353 ? -12.916 0.168 -38.480 1.00 37.91 353 LYS A CA 1
ATOM 2785 C C . LYS A 1 353 ? -13.674 -1.133 -38.765 1.00 37.91 353 LYS A C 1
ATOM 2787 O O . LYS A 1 353 ? -13.462 -1.803 -39.767 1.00 37.91 353 LYS A O 1
ATOM 2792 N N . LYS A 1 354 ? -14.586 -1.488 -37.854 1.00 42.09 354 LYS A N 1
ATOM 2793 C CA . LYS A 1 354 ? -15.653 -2.476 -38.091 1.00 42.09 354 LYS A CA 1
ATOM 2794 C C . LYS A 1 354 ? -16.980 -1.932 -37.561 1.00 42.09 354 LYS A C 1
ATOM 2796 O O . LYS A 1 354 ? -17.269 -2.102 -36.381 1.00 42.09 354 LYS A O 1
ATOM 2801 N N . ARG A 1 355 ? -17.743 -1.275 -38.447 1.00 38.88 355 ARG A N 1
ATOM 2802 C CA . ARG A 1 355 ? -19.224 -1.241 -38.527 1.00 38.88 355 ARG A CA 1
ATOM 2803 C C . ARG A 1 355 ? -19.708 -0.103 -39.437 1.00 38.88 355 ARG A C 1
ATOM 2805 O O . ARG A 1 355 ? -19.809 1.036 -38.989 1.00 38.88 355 ARG A O 1
ATOM 2812 N N . LYS A 1 356 ? -20.033 -0.448 -40.684 1.00 37.97 356 LYS A N 1
ATOM 2813 C CA . LYS A 1 356 ? -21.232 -0.058 -41.458 1.00 37.97 356 LYS A CA 1
ATOM 2814 C C . LYS A 1 356 ? -21.107 -0.676 -42.859 1.00 37.97 356 LYS A C 1
ATOM 2816 O O . LYS A 1 356 ? -19.993 -0.762 -43.371 1.00 37.97 356 LYS A O 1
ATOM 2821 N N . GLY A 1 357 ? -22.231 -1.135 -43.403 1.00 37.50 357 GLY A N 1
ATOM 2822 C CA . GLY A 1 357 ? -22.316 -2.249 -44.351 1.00 37.50 357 GLY A CA 1
ATOM 2823 C C . GLY A 1 357 ? -23.138 -3.326 -43.669 1.00 37.50 357 GLY A C 1
ATOM 2824 O O . GLY A 1 357 ? -22.528 -4.344 -43.285 1.00 37.50 357 GLY A O 1
#

pLDDT: mean 73.25, std 23.06, range [21.16, 94.62]

Organism: NCBI:txid412755

Foldseek 3Di:
DDPPPDDDDVVNVLQVVQQADQCVDDPDWDADPNHTRDHDDADADWDWQWDADPQGTKTWIKGQADLVQQDPPQFAEFEDAPRHGQDGDQLPCVVVPSRRSRIYMYIYDNRFDADPVSNDGPCVDPSNVRVSVSVVVSVVVVVVVSVVVVLVVVLVLLLVLLVLLVVLLVQLCQVPQVLFLVGHFPPPDPPDPDDDDPDPPPDDDDDDDDDDDDDDDDDDDDDDDDDDDDDDDDDDDDPPDDDDDDDDDADPSKRWDWDDRDVRIAIEIEGAPDQPDDQWDDDQRYIYGHCNHPCCVVQSVDSVSNSLSSSLSVLLVSLPSNPDPDPVSSVVSSVSSSCSSCVVVVPDPDPDDDDDD